Protein AF-A0A8T6LPH2-F1 (afdb_monomer_lite)

Foldseek 3Di:
DLPPLVPDDLVVLLVLCVVVVHDSDDDSVVSSVRNVVVVVVVVVVVVCVVVVVPDDDQDFAWDADPPPRDIDTDGPPDFDWDADPPPRDTDGDDDGDPPDPDPDPCQDLLNVLVVLQVVLVVLLVVLVVLLVVLVVLQVVLPPDPDDPVVCVVSVVDDCPSVVSCCCSVVPSNVVSVVSNVCSLVSNVVVLVVVVPPDPPPPPDDDPDPDPPDDVVVVVVSVVSVVVVVVVVVVVVVVVVVVVVVVVVVVVVVVVD

Sequence (256 aa):
MQSDYNDLTVVKLKALCKEQNLPISGRKSELIERLIANDNSKHDFDEKIKHTIEEEAEEKKKFKCIECSTVLRVPSTYKGMISCPTCSTRQEVGEEMKDHPLDSFEFTVEQIGTALMISGILLFALAMWLIVSGWNFWLECEWDNISPSEYEDLGCGEGSFANTIFTSGCVLIPLGFLIGMFGYNYSESKQVGLQNQVNHATGTMMPNQVPVRSPLVGAIQATAVGYGIGIVTLIGIALIVIVLIFVLILLIAASY

Radius of gyration: 34.92 Å; chains: 1; bounding box: 88×60×99 Å

pLDDT: mean 72.32, std 15.15, range [39.09, 94.31]

Secondary structure (DSSP, 8-state):
--STTTTS-HHHHHHHHHHTT----S-HHHHHHHHHHHHHHHHHHHHHHHHSSSSS---EEEEE-TTT--EEEEETT--SEEE-TTT--EEE-PPP-------S----HHHHHHHHHHHHHHHHHHHHHHHHHHHHHHHHHHHS---HHHHHHTT--TTHHHHHHHIIIIIIHHHHHHHHHHHHHHHHHHHHHHHT---TTT------------HHHHHHHHHHHHHHHHHHHHHHHHHHHHHHHHHHHHHHHHH-

Structure (mmCIF, N/CA/C/O backbone):
data_AF-A0A8T6LPH2-F1
#
_entry.id   AF-A0A8T6LPH2-F1
#
loop_
_atom_site.group_PDB
_atom_site.id
_atom_site.type_symbol
_atom_site.label_atom_id
_atom_site.label_alt_id
_atom_site.label_comp_id
_atom_site.label_asym_id
_atom_site.label_entity_id
_atom_site.label_seq_id
_atom_site.pdbx_PDB_ins_code
_atom_site.Cartn_x
_atom_site.Cartn_y
_atom_site.Cartn_z
_atom_site.occupancy
_atom_site.B_iso_or_equiv
_atom_site.auth_seq_id
_atom_site.auth_comp_id
_atom_site.auth_asym_id
_atom_site.auth_atom_id
_atom_site.pdbx_PDB_model_num
ATOM 1 N N . MET A 1 1 ? -10.106 -36.088 31.800 1.00 50.75 1 MET A N 1
ATOM 2 C CA . MET A 1 1 ? -8.654 -36.038 32.091 1.00 50.75 1 MET A CA 1
ATOM 3 C C . MET A 1 1 ? -8.472 -35.993 33.607 1.00 50.75 1 MET A C 1
ATOM 5 O O . MET A 1 1 ? -8.634 -34.936 34.186 1.00 50.75 1 MET A O 1
ATOM 9 N N . GLN A 1 2 ? -8.244 -37.130 34.274 1.00 51.97 2 GLN A N 1
ATOM 10 C CA . GLN A 1 2 ? -7.931 -37.190 35.724 1.00 51.97 2 GLN A CA 1
ATOM 11 C C . GLN A 1 2 ? -6.534 -37.789 35.992 1.00 51.97 2 GLN A C 1
ATOM 13 O O . GLN A 1 2 ? -6.126 -37.948 37.139 1.00 51.97 2 GLN A O 1
ATOM 18 N N . SER A 1 3 ? -5.787 -38.129 34.939 1.00 55.78 3 SER A N 1
ATOM 19 C CA . SER A 1 3 ? -4.519 -38.864 35.013 1.00 55.78 3 SER A CA 1
ATOM 20 C C . SER A 1 3 ? -3.287 -37.978 35.181 1.00 55.78 3 SER A C 1
ATOM 22 O O . SER A 1 3 ? -2.307 -38.423 35.770 1.00 55.78 3 SER A O 1
ATOM 24 N N . ASP A 1 4 ? -3.334 -36.730 34.719 1.00 74.12 4 ASP A N 1
ATOM 25 C CA . ASP A 1 4 ? -2.104 -35.980 34.422 1.00 74.12 4 ASP A CA 1
ATOM 26 C C . ASP A 1 4 ? -1.408 -35.428 35.679 1.00 74.12 4 ASP A C 1
ATOM 28 O O . ASP A 1 4 ? -0.214 -35.128 35.668 1.00 74.12 4 ASP A O 1
ATOM 32 N N . TYR A 1 5 ? -2.121 -35.350 36.808 1.00 80.94 5 TYR A N 1
ATOM 33 C CA . TYR A 1 5 ? -1.578 -34.846 38.074 1.00 80.94 5 TYR A CA 1
ATOM 34 C C . TYR A 1 5 ? -0.771 -35.885 38.867 1.00 80.94 5 TYR A C 1
ATOM 36 O O . TYR A 1 5 ? 0.033 -35.512 39.727 1.00 80.94 5 TYR A O 1
ATOM 44 N N . ASN A 1 6 ? -0.937 -37.181 38.581 1.00 82.94 6 ASN A N 1
ATOM 45 C CA . ASN A 1 6 ? -0.248 -38.248 39.317 1.00 82.94 6 ASN A CA 1
ATOM 46 C C . ASN A 1 6 ? 1.260 -38.295 39.015 1.00 82.94 6 ASN A C 1
ATOM 48 O O . ASN A 1 6 ? 2.065 -38.548 39.925 1.00 82.94 6 ASN A O 1
ATOM 52 N N . ASP A 1 7 ? 1.645 -37.937 37.789 1.00 84.50 7 ASP A N 1
ATOM 53 C CA . ASP A 1 7 ? 3.032 -37.956 37.306 1.00 84.50 7 ASP A CA 1
ATOM 54 C C . ASP A 1 7 ? 3.841 -36.721 37.736 1.00 84.50 7 ASP A C 1
ATOM 56 O O . ASP A 1 7 ? 5.061 -36.658 37.574 1.00 84.50 7 ASP A O 1
ATOM 60 N N . LEU A 1 8 ? 3.186 -35.733 38.354 1.00 85.88 8 LEU A N 1
ATOM 61 C CA . LEU A 1 8 ? 3.834 -34.503 38.787 1.00 85.88 8 LEU A CA 1
ATOM 62 C C . LEU A 1 8 ? 4.542 -34.659 40.137 1.00 85.88 8 LEU A C 1
ATOM 64 O O . LEU A 1 8 ? 4.117 -35.365 41.060 1.00 85.88 8 LEU A O 1
ATOM 68 N N . THR A 1 9 ? 5.655 -33.942 40.274 1.00 87.69 9 THR A N 1
ATOM 69 C CA . THR A 1 9 ? 6.389 -33.845 41.535 1.00 87.69 9 THR A CA 1
ATOM 70 C C . THR A 1 9 ? 5.658 -32.925 42.514 1.00 87.69 9 THR A C 1
ATOM 72 O O . THR A 1 9 ? 4.939 -32.003 42.127 1.00 87.69 9 THR A O 1
ATOM 75 N N . VAL A 1 10 ? 5.875 -33.139 43.815 1.00 83.56 10 VAL A N 1
ATOM 76 C CA . VAL A 1 10 ? 5.227 -32.360 44.890 1.00 83.56 10 VAL A CA 1
ATOM 77 C C . VAL A 1 10 ? 5.509 -30.857 44.770 1.00 83.56 10 VAL A C 1
ATOM 79 O O . VAL A 1 10 ? 4.664 -30.040 45.125 1.00 83.56 10 VAL A O 1
ATOM 82 N N . VAL A 1 11 ? 6.672 -30.482 44.231 1.00 87.94 11 VAL A N 1
ATOM 83 C CA . VAL A 1 11 ? 7.039 -29.081 43.974 1.00 87.94 11 VAL A CA 1
ATOM 84 C C . VAL A 1 11 ? 6.109 -28.457 42.933 1.00 87.94 11 VAL A C 1
ATOM 86 O O . VAL A 1 11 ? 5.582 -27.369 43.154 1.00 87.94 11 VAL A O 1
ATOM 89 N N . LYS A 1 12 ? 5.852 -29.171 41.831 1.00 87.44 12 LYS A N 1
ATOM 90 C CA . LYS A 1 12 ? 4.994 -28.694 40.744 1.00 87.44 12 LYS A CA 1
ATOM 91 C C . LYS A 1 12 ? 3.520 -28.667 41.151 1.00 87.44 12 LYS A C 1
ATOM 93 O O . LYS A 1 12 ? 2.830 -27.702 40.853 1.00 87.44 12 LYS A O 1
ATOM 98 N N . LEU A 1 13 ? 3.069 -29.649 41.934 1.00 88.75 13 LEU A N 1
ATOM 99 C CA . LEU A 1 13 ? 1.712 -29.662 42.497 1.00 88.75 13 LEU A CA 1
ATOM 100 C C . LEU A 1 13 ? 1.461 -28.477 43.442 1.00 88.75 13 LEU A C 1
ATOM 102 O O . LEU A 1 13 ? 0.412 -27.846 43.375 1.00 88.75 13 LEU A O 1
ATOM 106 N N . LYS A 1 14 ? 2.436 -28.113 44.284 1.00 88.50 14 LYS A N 1
ATOM 107 C CA . LYS A 1 14 ? 2.322 -26.927 45.152 1.00 88.50 14 LYS A CA 1
ATOM 108 C C . LYS A 1 14 ? 2.298 -25.618 44.366 1.00 88.50 14 LYS A C 1
ATOM 110 O O . LYS A 1 14 ? 1.591 -24.699 44.770 1.00 88.50 14 LYS A O 1
ATOM 115 N N . ALA A 1 15 ? 3.055 -25.532 43.272 1.00 89.75 15 ALA A N 1
ATOM 116 C CA . ALA A 1 15 ? 3.025 -24.374 42.383 1.00 89.75 15 ALA A CA 1
ATOM 117 C C . ALA A 1 15 ? 1.641 -24.209 41.736 1.00 89.75 15 ALA A C 1
ATOM 119 O O . ALA A 1 15 ? 1.068 -23.129 41.824 1.00 89.75 15 ALA A O 1
ATOM 120 N N . LEU A 1 16 ? 1.061 -25.296 41.217 1.00 87.56 16 LEU A N 1
ATOM 121 C CA . LEU A 1 16 ? -0.284 -25.287 40.634 1.00 87.56 16 LEU A CA 1
ATOM 122 C C . LEU A 1 16 ? -1.363 -24.931 41.664 1.00 87.56 16 LEU A C 1
ATOM 124 O O . LEU A 1 16 ? -2.221 -24.097 41.386 1.00 87.56 16 LEU A O 1
ATOM 128 N N . CYS A 1 17 ? -1.290 -25.471 42.887 1.00 88.56 17 CYS A N 1
ATOM 129 C CA . CYS A 1 17 ? -2.202 -25.057 43.957 1.00 88.56 17 CYS A CA 1
ATOM 130 C C . CYS A 1 17 ? -2.081 -23.555 44.250 1.00 88.56 17 CYS A C 1
ATOM 132 O O . CYS A 1 17 ? -3.093 -22.888 44.425 1.00 88.56 17 CYS A O 1
ATOM 134 N N . LYS A 1 18 ? -0.862 -23.002 44.263 1.00 90.50 18 LYS A N 1
ATOM 135 C CA . LYS A 1 18 ? -0.634 -21.570 44.496 1.00 90.50 18 LYS A CA 1
ATOM 136 C C . LYS A 1 18 ? -1.204 -20.702 43.371 1.00 90.50 18 LYS A C 1
ATOM 138 O O . LYS A 1 18 ? -1.843 -19.698 43.664 1.00 90.50 18 LYS A O 1
ATOM 143 N N . GLU A 1 19 ? -0.988 -21.084 42.115 1.00 89.31 19 GLU A N 1
ATOM 144 C CA . GLU A 1 19 ? -1.528 -20.381 40.941 1.00 89.31 19 GLU A CA 1
ATOM 145 C C . GLU A 1 19 ? -3.059 -20.380 40.932 1.00 89.31 19 GLU A C 1
ATOM 147 O O . GLU A 1 19 ? -3.686 -19.370 40.624 1.00 89.31 19 GLU A O 1
ATOM 152 N N . GLN A 1 20 ? -3.671 -21.490 41.345 1.00 85.94 20 GLN A N 1
ATOM 153 C CA . GLN A 1 20 ? -5.121 -21.621 41.444 1.00 85.94 20 GLN A CA 1
ATOM 154 C C . GLN A 1 20 ? -5.708 -21.071 42.762 1.00 85.94 20 GLN A C 1
ATOM 156 O O . GLN A 1 20 ? -6.892 -21.270 43.024 1.00 85.94 20 GLN A O 1
ATOM 161 N N . ASN A 1 21 ? -4.912 -20.368 43.583 1.00 85.38 21 ASN A N 1
ATOM 162 C CA . ASN A 1 21 ? -5.293 -19.826 44.899 1.00 85.38 21 ASN A CA 1
ATOM 163 C C . ASN A 1 21 ? -5.839 -20.875 45.891 1.00 85.38 21 ASN A C 1
ATOM 165 O O . ASN A 1 21 ? -6.631 -20.569 46.782 1.00 85.38 21 ASN A O 1
ATOM 169 N N . LEU A 1 22 ? -5.395 -22.121 45.760 1.00 87.25 22 LEU A N 1
ATOM 170 C CA . LEU A 1 22 ? -5.724 -23.224 46.650 1.00 87.25 22 LEU A CA 1
ATOM 171 C C . LEU A 1 22 ? -4.675 -23.343 47.768 1.00 87.25 22 LEU A C 1
ATOM 173 O O . LEU A 1 22 ? -3.490 -23.054 47.564 1.00 87.25 22 LEU A O 1
ATOM 177 N N . PRO A 1 23 ? -5.062 -23.823 48.960 1.00 87.44 23 PRO A N 1
ATOM 178 C CA . PRO A 1 23 ? -4.112 -24.061 50.039 1.00 87.44 23 PRO A CA 1
ATOM 179 C C . PRO A 1 23 ? -3.006 -25.039 49.605 1.00 87.44 23 PRO A C 1
ATOM 181 O O . PRO A 1 23 ? -3.269 -26.072 48.991 1.00 87.44 23 PRO A O 1
ATOM 184 N N . ILE A 1 24 ? -1.754 -24.719 49.948 1.00 87.19 24 ILE A N 1
ATOM 185 C CA . ILE A 1 24 ? -0.540 -25.453 49.524 1.00 87.19 24 ILE A CA 1
ATOM 186 C C . ILE A 1 24 ? -0.048 -26.496 50.547 1.00 87.19 24 ILE A C 1
ATOM 188 O O . ILE A 1 24 ? 1.012 -27.107 50.369 1.00 87.19 24 ILE A O 1
ATOM 192 N N . SER A 1 25 ? -0.790 -26.684 51.640 1.00 81.19 25 SER A N 1
ATOM 193 C CA . SER A 1 25 ? -0.493 -27.652 52.699 1.00 81.19 25 SER A CA 1
ATOM 194 C C . SER A 1 25 ? -1.127 -29.017 52.409 1.00 81.19 25 SER A C 1
ATOM 196 O O . SER A 1 25 ? -2.254 -29.095 51.907 1.00 81.19 25 SER A O 1
ATOM 198 N N . GLY A 1 26 ? -0.391 -30.087 52.731 1.00 82.81 26 GLY A N 1
ATOM 199 C CA . GLY A 1 26 ? -0.869 -31.470 52.641 1.00 82.81 26 GLY A CA 1
ATOM 200 C C . GLY A 1 26 ? 0.149 -32.470 52.085 1.00 82.81 26 GLY A C 1
ATOM 201 O O . GLY A 1 26 ? 1.258 -32.105 51.673 1.00 82.81 26 GLY A O 1
ATOM 202 N N . ARG A 1 27 ? -0.240 -33.750 52.083 1.00 86.50 27 ARG A N 1
ATOM 203 C CA . ARG A 1 27 ? 0.480 -34.840 51.390 1.00 86.50 27 ARG A CA 1
ATOM 204 C C . ARG A 1 27 ? 0.233 -34.767 49.876 1.00 86.50 27 ARG A C 1
ATOM 206 O O . ARG A 1 27 ? -0.711 -34.125 49.428 1.00 86.50 27 ARG A O 1
ATOM 213 N N . LYS A 1 28 ? 1.066 -35.442 49.067 1.00 86.06 28 LYS A N 1
ATOM 214 C CA . LYS A 1 28 ? 0.962 -35.426 47.588 1.00 86.06 28 LYS A CA 1
ATOM 215 C C . LYS A 1 28 ? -0.459 -35.753 47.097 1.00 86.06 28 LYS A C 1
ATOM 217 O O . LYS A 1 28 ? -0.958 -35.062 46.219 1.00 86.06 28 LYS A O 1
ATOM 222 N N . SER A 1 29 ? -1.104 -36.757 47.690 1.00 85.69 29 SER A N 1
ATOM 223 C CA . SER A 1 29 ? -2.471 -37.175 47.354 1.00 85.69 29 SER A CA 1
ATOM 224 C C . SER A 1 29 ? -3.517 -36.087 47.616 1.00 85.69 29 SER A C 1
ATOM 226 O O . SER A 1 29 ? -4.369 -35.852 46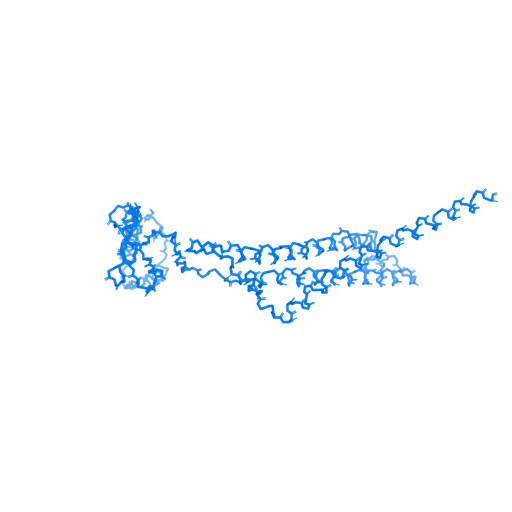.770 1.00 85.69 29 SER A O 1
ATOM 228 N N . GLU A 1 30 ? -3.408 -35.371 48.737 1.00 87.25 30 GLU A N 1
ATOM 229 C CA . GLU A 1 30 ? -4.347 -34.304 49.118 1.00 87.25 30 GLU A CA 1
ATOM 230 C C . GLU A 1 30 ? -4.242 -33.082 48.195 1.00 87.25 30 GLU A C 1
ATOM 232 O O . GLU A 1 30 ? -5.234 -32.406 47.941 1.00 87.25 30 GLU A O 1
ATOM 237 N N . LEU A 1 31 ? -3.041 -32.790 47.679 1.00 87.56 31 LEU A N 1
ATOM 238 C CA . LEU A 1 31 ? -2.841 -31.727 46.688 1.00 87.56 31 LEU A CA 1
ATOM 239 C C . LEU A 1 31 ? -3.468 -32.098 45.338 1.00 87.56 31 LEU A C 1
ATOM 241 O O . LEU A 1 31 ? -4.090 -31.251 44.706 1.00 87.56 31 LEU A O 1
ATOM 245 N N . ILE A 1 32 ? -3.325 -33.359 44.918 1.00 90.06 32 ILE A N 1
ATOM 246 C CA . ILE A 1 32 ? -3.889 -33.868 43.660 1.00 90.06 32 ILE A CA 1
ATOM 247 C C . ILE A 1 32 ? -5.419 -33.848 43.710 1.00 90.06 32 ILE A C 1
ATOM 249 O O . ILE A 1 32 ? -6.050 -33.314 42.805 1.00 90.06 32 ILE A O 1
ATOM 253 N N . GLU A 1 33 ? -6.016 -34.361 44.786 1.00 89.81 33 GLU A N 1
ATOM 254 C CA . GLU A 1 33 ? -7.472 -34.370 44.968 1.00 89.81 33 GLU A CA 1
ATOM 255 C C . GLU A 1 33 ? -8.060 -32.951 44.950 1.00 89.81 33 GLU A C 1
ATOM 257 O O . GLU A 1 33 ? -9.081 -32.702 44.312 1.00 89.81 33 GLU A O 1
ATOM 262 N N . ARG A 1 34 ? -7.368 -31.991 45.577 1.00 89.31 34 ARG A N 1
ATOM 263 C CA . ARG A 1 34 ? -7.784 -30.584 45.627 1.00 89.31 34 ARG A CA 1
ATOM 264 C C . ARG A 1 34 ? -7.741 -29.898 44.259 1.00 89.31 34 ARG A C 1
ATOM 266 O O . ARG A 1 34 ? -8.637 -29.116 43.957 1.00 89.31 34 ARG A O 1
ATOM 273 N N . LEU A 1 35 ? -6.726 -30.194 43.447 1.00 88.19 35 LEU A N 1
ATOM 274 C CA . LEU A 1 35 ? -6.621 -29.689 42.074 1.00 88.19 35 LEU A CA 1
ATOM 275 C C . LEU A 1 35 ? -7.713 -30.289 41.182 1.00 88.19 35 LEU A C 1
ATOM 277 O O . LEU A 1 35 ? -8.412 -29.553 40.494 1.00 88.19 35 LEU A O 1
ATOM 281 N N . ILE A 1 36 ? -7.935 -31.603 41.276 1.00 87.69 36 ILE A N 1
ATOM 282 C CA . ILE A 1 36 ? -8.983 -32.294 40.512 1.00 87.69 36 ILE A CA 1
ATOM 283 C C . ILE A 1 36 ? -10.372 -31.749 40.867 1.00 87.69 36 ILE A C 1
ATOM 285 O O . ILE A 1 36 ? -11.172 -31.473 39.977 1.00 87.69 36 ILE A O 1
ATOM 289 N N . ALA A 1 37 ? -10.668 -31.556 42.155 1.00 85.56 37 ALA A N 1
ATOM 290 C CA . ALA A 1 37 ? -11.950 -31.011 42.594 1.00 85.56 37 ALA A CA 1
ATOM 291 C C . ALA A 1 37 ? -12.198 -29.580 42.078 1.00 85.56 37 ALA A C 1
ATOM 293 O O . ALA A 1 37 ? -13.328 -29.253 41.720 1.00 85.56 37 ALA A O 1
ATOM 294 N N . ASN A 1 38 ? -11.155 -28.746 42.016 1.00 86.19 38 ASN A N 1
ATOM 295 C CA . ASN A 1 38 ? -11.245 -27.370 41.521 1.00 86.19 38 ASN A CA 1
ATOM 296 C C . ASN A 1 38 ? -11.378 -27.285 39.992 1.00 86.19 38 ASN A C 1
ATOM 298 O O . ASN A 1 38 ? -12.056 -26.401 39.475 1.00 86.19 38 ASN A O 1
ATOM 302 N N . ASP A 1 39 ? -10.744 -28.197 39.258 1.00 83.12 39 ASP A N 1
ATOM 303 C CA . ASP A 1 39 ? -10.871 -28.238 37.801 1.00 83.12 39 ASP A CA 1
ATOM 304 C C . ASP A 1 39 ? -12.245 -28.777 37.374 1.00 83.12 39 ASP A C 1
ATOM 306 O O . ASP A 1 39 ? -12.861 -28.234 36.458 1.00 83.12 39 ASP A O 1
ATOM 310 N N . ASN A 1 40 ? -12.774 -29.786 38.079 1.00 77.25 40 ASN A N 1
ATOM 311 C CA . ASN A 1 40 ? -14.129 -30.290 37.832 1.00 77.25 40 ASN A CA 1
ATOM 312 C C . ASN A 1 40 ? -15.196 -29.221 38.129 1.00 77.25 40 ASN A C 1
ATOM 314 O O . ASN A 1 40 ? -16.132 -29.060 37.353 1.00 77.25 40 ASN A O 1
ATOM 318 N N . SER A 1 41 ? -15.044 -28.444 39.210 1.00 73.56 41 SER A N 1
ATOM 319 C CA . SER A 1 41 ? -16.005 -27.384 39.548 1.00 73.56 41 SER A CA 1
ATOM 320 C C . SER A 1 41 ? -15.988 -26.212 38.561 1.00 73.56 41 SER A C 1
ATOM 322 O O . SER A 1 41 ? -17.026 -25.587 38.345 1.00 73.56 41 SER A O 1
ATOM 324 N N . LYS A 1 42 ? -14.843 -25.929 37.925 1.00 68.44 42 LYS A N 1
ATOM 325 C CA . LYS A 1 42 ? -14.751 -24.974 36.809 1.00 68.44 42 LYS A CA 1
ATOM 326 C C . LYS A 1 42 ? -15.407 -25.506 35.540 1.00 68.44 42 LYS A C 1
ATOM 328 O O . LYS A 1 42 ? -16.126 -24.758 34.886 1.00 68.44 42 LYS A O 1
ATOM 333 N N . HIS A 1 43 ? -15.212 -26.786 35.229 1.00 62.16 43 HIS A N 1
ATOM 334 C CA . HIS A 1 43 ? -15.825 -27.412 34.058 1.00 62.16 43 HIS A CA 1
ATOM 335 C C . HIS A 1 43 ? -17.363 -27.390 34.137 1.00 62.16 43 HIS A C 1
ATOM 337 O O . HIS A 1 43 ? -18.018 -27.027 33.163 1.00 62.16 43 HIS A O 1
ATOM 343 N N . ASP A 1 44 ? -17.936 -27.656 35.316 1.00 58.75 44 ASP A N 1
ATOM 344 C CA . ASP A 1 44 ? -19.386 -27.560 35.545 1.00 58.75 44 ASP A CA 1
ATOM 345 C C . ASP A 1 44 ? -19.914 -26.118 35.437 1.00 58.75 44 ASP A C 1
ATOM 347 O O . ASP A 1 44 ? -21.060 -25.897 35.041 1.00 58.75 44 ASP A O 1
ATOM 351 N N . PHE A 1 45 ? -19.098 -25.114 35.771 1.00 58.34 45 PHE A N 1
ATOM 352 C CA . PHE A 1 45 ? -19.463 -23.701 35.629 1.00 58.34 45 PHE A CA 1
ATOM 353 C C . PHE A 1 45 ? -19.441 -23.253 34.162 1.00 58.34 45 PHE A C 1
ATOM 355 O O . PHE A 1 45 ? -20.372 -22.585 33.711 1.00 58.34 45 PHE A O 1
ATOM 362 N N . ASP A 1 46 ? -18.426 -23.671 33.405 1.00 55.97 46 ASP A N 1
ATOM 363 C CA . ASP A 1 46 ? -18.270 -23.331 31.989 1.00 55.97 46 ASP A CA 1
ATOM 364 C C . ASP A 1 46 ? -19.304 -24.048 31.098 1.00 55.97 46 ASP A C 1
ATOM 366 O O . ASP A 1 46 ? -19.778 -23.480 30.110 1.00 55.97 46 ASP A O 1
ATOM 370 N N . GLU A 1 47 ? -19.725 -25.264 31.462 1.00 57.50 47 GLU A N 1
ATOM 371 C CA . GLU A 1 47 ? -20.786 -26.008 30.769 1.00 57.50 47 GLU A CA 1
ATOM 372 C C . GLU A 1 47 ? -22.187 -25.471 31.114 1.00 57.50 47 GLU A C 1
ATOM 374 O O . GLU A 1 47 ? -23.031 -25.297 30.230 1.00 57.50 47 GLU A O 1
ATOM 379 N N . LYS A 1 48 ? -22.418 -25.072 32.373 1.00 51.06 48 LYS A N 1
ATOM 380 C CA . LYS A 1 48 ? -23.675 -24.436 32.800 1.00 51.06 48 LYS A CA 1
ATOM 381 C C . LYS A 1 48 ? -23.858 -23.034 32.211 1.00 51.06 48 LYS A C 1
ATOM 383 O O . LYS A 1 48 ? -24.987 -22.659 31.900 1.00 51.06 48 LYS A O 1
ATOM 388 N N . ILE A 1 49 ? -22.780 -22.276 31.993 1.00 54.28 49 ILE A N 1
ATOM 389 C CA . ILE A 1 49 ? -22.826 -20.977 31.298 1.00 54.28 49 ILE A CA 1
ATOM 390 C C . ILE A 1 49 ? -23.158 -21.154 29.810 1.00 54.28 49 ILE A C 1
ATOM 392 O O . ILE A 1 49 ? -23.920 -20.358 29.271 1.00 54.28 49 ILE A O 1
ATOM 396 N N . LYS A 1 50 ? -22.674 -22.215 29.153 1.00 51.25 50 LYS A N 1
ATOM 397 C CA . LYS A 1 50 ? -23.022 -22.495 27.749 1.00 51.25 50 LYS A CA 1
ATOM 398 C C . LYS A 1 50 ? -24.479 -22.931 27.560 1.00 51.25 50 LYS A C 1
ATOM 400 O O . LYS A 1 50 ? -25.076 -22.546 26.565 1.00 51.25 50 LYS A O 1
ATOM 405 N N . HIS A 1 51 ? -25.066 -23.662 28.510 1.00 49.16 51 HIS A N 1
ATOM 406 C CA . HIS A 1 51 ? -26.442 -24.169 28.388 1.00 49.16 51 HIS A CA 1
ATOM 407 C C . HIS A 1 51 ? -27.526 -23.229 28.971 1.00 49.16 51 HIS A C 1
ATOM 409 O O . HIS A 1 51 ? -28.703 -23.385 28.664 1.00 49.16 51 HIS A O 1
ATOM 415 N N . THR A 1 52 ? -27.169 -22.233 29.796 1.00 42.94 52 THR A N 1
ATOM 416 C CA . THR A 1 52 ? -28.142 -21.279 30.393 1.00 42.94 52 THR A CA 1
ATOM 417 C C . THR A 1 52 ? -28.363 -20.020 29.531 1.00 42.94 52 THR A C 1
ATOM 419 O O . THR A 1 52 ? -29.228 -19.208 29.840 1.00 42.94 52 THR A O 1
ATOM 422 N N . ILE A 1 53 ? -27.607 -19.830 28.443 1.00 52.94 53 ILE A N 1
ATOM 423 C CA . ILE A 1 53 ? -27.754 -18.659 27.552 1.00 52.94 53 ILE A CA 1
ATOM 424 C C . ILE A 1 53 ? -28.865 -18.859 26.500 1.00 52.94 53 ILE A C 1
ATOM 426 O O . ILE A 1 53 ? -29.341 -17.877 25.935 1.00 52.94 53 ILE A O 1
ATOM 430 N N . GLU A 1 54 ? -29.333 -20.089 26.261 1.00 56.16 54 GLU A N 1
ATOM 431 C CA . GLU A 1 54 ? -30.259 -20.369 25.151 1.00 56.16 54 GLU A CA 1
ATOM 432 C C . GLU A 1 54 ? -31.748 -20.475 25.524 1.00 56.16 54 GLU A C 1
ATOM 434 O O . GLU A 1 54 ? -32.579 -20.360 24.627 1.00 56.16 54 GLU A O 1
ATOM 439 N N . GLU A 1 55 ? -32.139 -20.585 26.798 1.00 51.12 55 GLU A N 1
ATOM 440 C CA . GLU A 1 55 ? -33.565 -20.660 27.162 1.00 51.12 55 GLU A CA 1
ATOM 441 C C . GLU A 1 55 ? -33.913 -19.783 28.381 1.00 51.12 55 GLU A C 1
ATOM 443 O O . GLU A 1 55 ? -33.416 -19.978 29.486 1.00 51.12 55 GLU A O 1
ATOM 448 N N . GLU A 1 56 ? -34.806 -18.814 28.142 1.00 47.22 56 GLU A N 1
ATOM 449 C CA . GLU A 1 56 ? -35.506 -17.942 29.106 1.00 47.22 56 GLU A CA 1
ATOM 450 C C . GLU A 1 56 ? -34.740 -16.767 29.749 1.00 47.22 56 GLU A C 1
ATOM 452 O O . GLU A 1 56 ? -34.691 -16.584 30.965 1.00 47.22 56 GLU A O 1
ATOM 457 N N . ALA A 1 57 ? -34.319 -15.817 28.916 1.00 45.31 57 ALA A N 1
ATOM 458 C CA . ALA A 1 57 ? -34.418 -14.404 29.276 1.00 45.31 57 ALA A CA 1
ATOM 459 C C . ALA A 1 57 ? -34.963 -13.640 28.069 1.00 45.31 57 ALA A C 1
ATOM 461 O O . ALA A 1 57 ? -34.256 -13.453 27.084 1.00 45.31 57 ALA A O 1
ATOM 462 N N . GLU A 1 58 ? -36.228 -13.208 28.119 1.00 56.12 58 GLU A N 1
ATOM 463 C CA . GLU A 1 58 ? -36.768 -12.290 27.114 1.00 56.12 58 GLU A CA 1
ATOM 464 C C . GLU A 1 58 ? -35.862 -11.055 27.027 1.00 56.12 58 GLU A C 1
ATOM 466 O O . GLU A 1 58 ? -35.831 -10.204 27.923 1.00 56.12 58 GLU A O 1
ATOM 471 N N . GLU A 1 59 ? -35.086 -10.984 25.950 1.00 60.88 59 GLU A N 1
ATOM 472 C CA . GLU A 1 59 ? -34.092 -9.952 25.714 1.00 60.88 59 GLU A CA 1
ATOM 473 C C . GLU A 1 59 ? -34.807 -8.602 25.542 1.00 60.88 59 GLU A C 1
ATOM 475 O O . GLU A 1 59 ? -35.409 -8.292 24.510 1.00 60.88 59 GLU A O 1
ATOM 480 N N . LYS A 1 60 ? -34.818 -7.793 26.607 1.00 66.06 60 LYS A N 1
ATOM 481 C CA . LYS A 1 60 ? -35.404 -6.448 26.593 1.00 66.06 60 LYS A CA 1
ATOM 482 C C . LYS A 1 60 ? -34.435 -5.500 25.900 1.00 66.06 60 LYS A C 1
ATOM 484 O O . LYS A 1 60 ? -33.468 -5.040 26.510 1.00 66.06 60 LYS A O 1
ATOM 489 N N . LYS A 1 61 ? -34.729 -5.166 24.647 1.00 73.94 61 LYS A N 1
ATOM 490 C CA . LYS A 1 61 ? -33.945 -4.225 23.845 1.00 73.94 61 LYS A CA 1
ATOM 491 C C . LYS A 1 61 ? -34.260 -2.790 24.269 1.00 73.94 61 LYS A C 1
ATOM 493 O O . LYS A 1 61 ? -35.409 -2.440 24.565 1.00 73.94 61 LYS A O 1
ATOM 498 N N . LYS A 1 62 ? -33.218 -1.960 24.362 1.00 78.12 62 LYS A N 1
ATOM 499 C CA . LYS A 1 62 ? -33.321 -0.532 24.694 1.00 78.12 62 LYS A CA 1
ATOM 500 C C . LYS A 1 62 ? -33.318 0.271 23.400 1.00 78.12 62 LYS A C 1
ATOM 502 O O . LYS A 1 62 ? -32.430 0.094 22.580 1.00 78.12 62 LYS A O 1
ATOM 507 N N . PHE A 1 63 ? -34.253 1.196 23.248 1.00 77.75 63 PHE A N 1
ATOM 508 C CA . PHE A 1 63 ? -34.274 2.135 22.124 1.00 77.75 63 PHE A CA 1
ATOM 509 C C . PHE A 1 63 ? -34.682 3.523 22.628 1.00 77.75 63 PHE A C 1
ATOM 511 O O . PHE A 1 63 ? -35.275 3.659 23.701 1.00 77.75 63 PHE A O 1
ATOM 518 N N . LYS A 1 64 ? -34.328 4.576 21.888 1.00 83.50 64 LYS A N 1
ATOM 519 C CA . LYS A 1 64 ? -34.644 5.966 22.251 1.00 83.50 64 LYS A CA 1
ATOM 520 C C . LYS A 1 64 ? -35.888 6.450 21.506 1.00 83.50 64 LYS A C 1
ATOM 522 O O . LYS A 1 64 ? -36.134 6.055 20.370 1.00 83.50 64 LYS A O 1
ATOM 527 N N . CYS A 1 65 ? -36.683 7.303 22.145 1.00 83.62 65 CYS A N 1
ATOM 528 C CA . CYS A 1 65 ? -37.755 8.023 21.463 1.00 83.62 65 CYS A CA 1
ATOM 529 C C . CYS A 1 65 ? -37.188 9.092 20.519 1.00 83.62 65 CYS A C 1
ATOM 531 O O . CYS A 1 65 ? -36.317 9.852 20.928 1.00 83.62 65 CYS A O 1
ATOM 533 N N . ILE A 1 66 ? -37.700 9.176 19.291 1.00 84.44 66 ILE A N 1
ATOM 534 C CA . ILE A 1 66 ? -37.272 10.159 18.287 1.00 84.44 66 ILE A CA 1
ATOM 535 C C . ILE A 1 66 ? -37.576 11.605 18.700 1.00 84.44 66 ILE A C 1
ATOM 537 O O . ILE A 1 66 ? -36.806 12.504 18.388 1.00 84.44 66 ILE A O 1
ATOM 541 N N . GLU A 1 67 ? -38.659 11.815 19.450 1.00 81.50 67 GLU A N 1
ATOM 542 C CA . GLU A 1 67 ? -39.140 13.155 19.801 1.00 81.50 67 GLU A CA 1
ATOM 543 C C . GLU A 1 67 ? -38.556 13.655 21.129 1.00 81.50 67 GLU A C 1
ATOM 545 O O . GLU A 1 67 ? -38.109 14.790 21.241 1.00 81.50 67 GLU A O 1
ATOM 550 N N . CYS A 1 68 ? -38.540 12.806 22.162 1.00 83.44 68 CYS A N 1
ATOM 551 C CA . CYS A 1 68 ? -38.141 13.213 23.515 1.00 83.44 68 CYS A CA 1
ATOM 552 C C . CYS A 1 68 ? -36.887 12.503 24.034 1.00 83.44 68 CYS A C 1
ATOM 554 O O . CYS A 1 68 ? -36.502 12.701 25.186 1.00 83.44 68 CYS A O 1
ATOM 556 N N . SER A 1 69 ? -36.241 11.658 23.219 1.00 79.19 69 SER A N 1
ATOM 557 C CA . SER A 1 69 ? -35.019 10.898 23.546 1.00 79.19 69 SER A CA 1
ATOM 558 C C . SER A 1 69 ? -35.109 9.955 24.758 1.00 79.19 69 SER A C 1
ATOM 560 O O . SER A 1 69 ? -34.106 9.377 25.178 1.00 79.19 69 SER A O 1
ATOM 562 N N . THR A 1 70 ? -36.308 9.737 25.306 1.00 83.94 70 THR A N 1
ATOM 563 C CA . THR A 1 70 ? -36.524 8.844 26.450 1.00 83.94 70 THR A CA 1
ATOM 564 C C . THR A 1 70 ? -36.181 7.401 26.082 1.00 83.94 70 THR A C 1
ATOM 566 O O . THR A 1 70 ? -36.595 6.911 25.031 1.00 83.94 70 THR A O 1
ATOM 569 N N . VAL A 1 71 ? -35.419 6.723 26.947 1.00 83.69 71 VAL A N 1
ATOM 570 C CA . VAL A 1 71 ? -35.024 5.321 26.755 1.00 83.69 71 VAL A CA 1
ATOM 571 C C . VAL A 1 71 ? -36.192 4.417 27.122 1.00 83.69 71 VAL A C 1
ATOM 573 O O . VAL A 1 71 ? -36.632 4.375 28.270 1.00 83.69 71 VAL A O 1
ATOM 576 N N . LEU A 1 72 ? -36.666 3.668 26.142 1.00 81.44 72 LEU A N 1
ATOM 577 C CA . LEU A 1 72 ? -37.768 2.736 26.258 1.00 81.44 72 LEU A CA 1
ATOM 578 C C . LEU A 1 72 ? -37.222 1.305 26.176 1.00 81.44 72 LEU A C 1
ATOM 580 O O . LEU A 1 72 ? -36.236 1.033 25.491 1.00 81.44 72 LEU A O 1
ATOM 584 N N . ARG A 1 73 ? -37.837 0.394 26.934 1.00 81.75 73 ARG A N 1
ATOM 585 C CA . ARG A 1 73 ? -37.462 -1.025 26.990 1.00 81.75 73 ARG A CA 1
ATOM 586 C C . ARG A 1 73 ? -38.610 -1.836 26.421 1.00 81.75 73 ARG A C 1
ATOM 588 O O . ARG A 1 73 ? -39.683 -1.846 27.017 1.00 81.75 73 ARG A O 1
ATOM 595 N N . VAL A 1 74 ? -38.388 -2.487 25.289 1.00 82.62 74 VAL A N 1
ATOM 596 C CA . VAL A 1 74 ? -39.398 -3.312 24.617 1.00 82.62 74 VAL A CA 1
ATOM 597 C C . VAL A 1 74 ? -38.802 -4.703 24.404 1.00 82.62 74 VAL A C 1
ATOM 599 O O . VAL A 1 74 ? -37.601 -4.817 24.148 1.00 82.62 74 VAL A O 1
ATOM 602 N N . PRO A 1 75 ? -39.593 -5.770 24.585 1.00 73.75 75 PRO A N 1
ATOM 603 C CA . PRO A 1 75 ? -39.138 -7.122 24.291 1.00 73.75 75 PRO A CA 1
ATOM 604 C C . PRO A 1 75 ? -38.742 -7.247 22.818 1.00 73.75 75 PRO A C 1
ATOM 606 O O . PRO A 1 75 ? -39.414 -6.717 21.933 1.00 73.75 75 PRO A O 1
ATOM 609 N N . SER A 1 76 ? -37.654 -7.966 22.555 1.00 65.69 76 SER A N 1
ATOM 610 C CA . SER A 1 76 ? -37.078 -8.162 21.221 1.00 65.69 76 SER A CA 1
ATOM 611 C C . SER A 1 76 ? -38.024 -8.762 20.176 1.00 65.69 76 SER A C 1
ATOM 613 O O . SER A 1 76 ? -37.793 -8.623 18.976 1.00 65.69 76 SER A O 1
ATOM 615 N N . THR A 1 77 ? -39.101 -9.402 20.623 1.00 65.06 77 THR A N 1
ATOM 616 C CA . THR A 1 77 ? -40.121 -10.053 19.799 1.00 65.06 77 THR A CA 1
ATOM 617 C C . THR A 1 77 ? -41.254 -9.122 19.354 1.00 65.06 77 THR A C 1
ATOM 619 O O . THR A 1 77 ? -42.032 -9.500 18.476 1.00 65.06 77 THR A O 1
ATOM 622 N N . TYR A 1 78 ? -41.365 -7.901 19.895 1.00 70.62 78 TYR A N 1
ATOM 623 C CA . TYR A 1 78 ? -42.438 -6.974 19.524 1.00 70.62 78 TYR A CA 1
ATOM 624 C C . TYR A 1 78 ? -42.119 -6.230 18.219 1.00 70.62 78 TYR A C 1
ATOM 626 O O . TYR A 1 78 ? -41.324 -5.292 18.192 1.00 70.62 78 TYR A O 1
ATOM 634 N N . LYS A 1 79 ? -42.783 -6.629 17.130 1.00 65.06 79 LYS A N 1
ATOM 635 C CA . LYS A 1 79 ? -42.757 -5.933 15.836 1.00 65.06 79 LYS A CA 1
ATOM 636 C C . LYS A 1 79 ? -44.047 -5.127 15.680 1.00 65.06 79 LYS A C 1
ATOM 638 O O . LYS A 1 79 ? -45.104 -5.696 15.424 1.00 65.06 79 LYS A O 1
ATOM 643 N N . GLY A 1 80 ? -43.974 -3.813 15.872 1.00 76.62 80 GLY A N 1
ATOM 644 C CA . GLY A 1 80 ? -45.128 -2.920 15.760 1.00 76.62 80 GLY A CA 1
ATOM 645 C C . GLY A 1 80 ? -44.819 -1.487 16.185 1.00 76.62 80 GLY A C 1
ATOM 646 O O . GLY A 1 80 ? -43.714 -1.184 16.635 1.00 76.62 80 GLY A O 1
ATOM 647 N N . MET A 1 81 ? -45.805 -0.598 16.049 1.00 77.88 81 MET A N 1
ATOM 648 C CA . MET A 1 81 ? -45.689 0.777 16.534 1.00 77.88 81 MET A CA 1
ATOM 649 C C . MET A 1 81 ? -45.811 0.812 18.051 1.00 77.88 81 MET A C 1
ATOM 651 O O . MET A 1 81 ? -46.759 0.291 18.634 1.00 77.88 81 MET A O 1
ATOM 655 N N . ILE A 1 82 ? -44.885 1.511 18.678 1.00 84.88 82 ILE A N 1
ATOM 656 C CA . ILE A 1 82 ? -44.847 1.720 20.118 1.00 84.88 82 ILE A CA 1
ATOM 657 C C . ILE A 1 82 ? -45.136 3.190 20.421 1.00 84.88 82 ILE A C 1
ATOM 659 O O . ILE A 1 82 ? -44.667 4.092 19.726 1.00 84.88 82 ILE A O 1
ATOM 663 N N . SER A 1 83 ? -45.935 3.437 21.457 1.00 84.62 83 SER A N 1
ATOM 664 C CA . SER A 1 83 ? -46.251 4.793 21.911 1.00 84.62 83 SER A CA 1
ATOM 665 C C . SER A 1 83 ? -45.318 5.177 23.048 1.00 84.62 83 SER A C 1
ATOM 667 O O . SER A 1 83 ? -45.194 4.440 24.027 1.00 84.62 83 SER A O 1
ATOM 669 N N . CYS A 1 84 ? -44.679 6.339 22.949 1.00 85.94 84 CYS A N 1
ATOM 670 C CA . CYS A 1 84 ? -43.878 6.852 24.050 1.00 85.94 84 CYS A CA 1
ATOM 67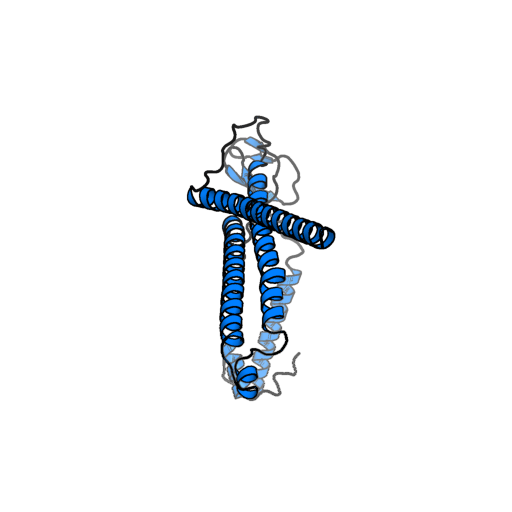1 C C . CYS A 1 84 ? -44.786 7.269 25.229 1.00 85.94 84 CYS A C 1
ATOM 673 O O . CYS A 1 84 ? -45.710 8.054 25.017 1.00 85.94 84 CYS A O 1
ATOM 675 N N . PRO A 1 85 ? -44.525 6.823 26.473 1.00 85.00 85 PRO A N 1
ATOM 676 C CA . PRO A 1 85 ? -45.273 7.257 27.655 1.00 85.00 85 PRO A CA 1
ATOM 677 C C . PRO A 1 85 ? -45.028 8.729 28.028 1.00 85.00 85 PRO A C 1
ATOM 679 O O . PRO A 1 85 ? -45.808 9.300 28.780 1.00 85.00 85 PRO A O 1
ATOM 682 N N . THR A 1 86 ? -43.953 9.345 27.525 1.00 86.75 86 THR A N 1
ATOM 683 C CA . THR A 1 86 ? -43.555 10.716 27.882 1.00 86.75 86 THR A CA 1
ATOM 684 C C . THR A 1 86 ? -44.127 11.765 26.929 1.00 86.75 86 THR A C 1
ATOM 686 O O . THR A 1 86 ? -44.546 12.823 27.383 1.00 86.75 86 THR A O 1
ATOM 689 N N . CYS A 1 87 ? -44.174 11.487 25.622 1.00 85.06 87 CYS A N 1
ATOM 690 C CA . CYS A 1 87 ? -44.619 12.456 24.607 1.00 85.06 87 CYS A CA 1
ATOM 691 C C . CYS A 1 87 ? -45.785 11.972 23.732 1.00 85.06 87 CYS A C 1
ATOM 693 O O . CYS A 1 87 ? -46.252 12.715 22.878 1.00 85.06 87 CYS A O 1
ATOM 695 N N . SER A 1 88 ? -46.280 10.744 23.930 1.00 83.00 88 SER A N 1
ATOM 696 C CA . SER A 1 88 ? -47.343 10.122 23.116 1.00 83.00 88 SER A CA 1
ATOM 697 C C . SER A 1 88 ? -47.025 9.946 21.621 1.00 83.00 88 SER A C 1
ATOM 699 O O . SER A 1 88 ? -47.898 9.542 20.852 1.00 83.00 88 SER A O 1
ATOM 701 N N . THR A 1 89 ? -45.782 10.183 21.193 1.00 84.94 89 THR A N 1
ATOM 702 C CA . THR A 1 89 ? -45.338 9.930 19.816 1.00 84.94 89 THR A CA 1
ATOM 703 C C . THR A 1 89 ? -45.350 8.431 19.513 1.00 84.94 89 THR A C 1
ATOM 705 O O . THR A 1 89 ? -44.840 7.626 20.299 1.00 84.94 89 THR A O 1
ATOM 708 N N . ARG A 1 90 ? -45.925 8.058 18.362 1.00 82.94 90 ARG A N 1
ATOM 709 C CA . ARG A 1 90 ? -45.910 6.691 17.823 1.00 82.94 90 ARG A CA 1
ATOM 710 C C . ARG A 1 90 ? -44.723 6.536 16.884 1.00 82.94 90 ARG A C 1
ATOM 712 O O . ARG A 1 90 ? -44.588 7.318 15.951 1.00 82.94 90 ARG A O 1
ATOM 719 N N . GLN A 1 91 ? -43.888 5.536 17.128 1.00 81.69 91 GLN A N 1
ATOM 720 C CA . GLN A 1 91 ? -42.696 5.273 16.321 1.00 81.69 91 GLN A CA 1
ATOM 721 C C . GLN A 1 91 ? -42.523 3.771 16.080 1.00 81.69 91 GLN A C 1
ATOM 723 O O . GLN A 1 91 ? -42.970 2.952 16.887 1.00 81.69 91 GLN A O 1
ATOM 728 N N . GLU A 1 92 ? -41.887 3.413 14.969 1.00 77.12 92 GLU A N 1
ATOM 729 C CA . GLU A 1 92 ? -41.486 2.035 14.683 1.00 77.12 92 GLU A CA 1
ATOM 730 C C . GLU A 1 92 ? -40.215 1.682 15.467 1.00 77.12 92 GLU A C 1
ATOM 732 O O . GLU A 1 92 ? -39.375 2.541 15.749 1.00 77.12 92 GLU A O 1
ATOM 737 N N . VAL A 1 93 ? -40.090 0.414 15.861 1.00 74.06 93 VAL A N 1
ATOM 738 C CA . VAL A 1 93 ? -38.895 -0.091 16.546 1.00 74.06 93 VAL A CA 1
ATOM 739 C C . VAL A 1 93 ? -37.765 -0.181 15.516 1.00 74.06 93 VAL A C 1
ATOM 741 O O . VAL A 1 93 ? -37.721 -1.117 14.723 1.00 74.06 93 VAL A O 1
ATOM 744 N N . GLY A 1 94 ? -36.897 0.832 15.493 1.00 62.97 94 GLY A N 1
ATOM 745 C CA . GLY A 1 94 ? -35.716 0.877 14.629 1.00 62.97 94 GLY A CA 1
ATOM 746 C C . GLY A 1 94 ? -34.672 -0.183 14.992 1.00 62.97 94 GLY A C 1
ATOM 747 O O . GLY A 1 94 ? -34.649 -0.691 16.114 1.00 62.97 94 GLY A O 1
ATOM 748 N N . GLU A 1 95 ? -33.822 -0.510 14.017 1.00 58.00 95 GLU A N 1
ATOM 749 C CA . GLU A 1 95 ? -32.752 -1.505 14.128 1.00 58.00 95 GLU A CA 1
ATOM 750 C C . GLU A 1 95 ? -31.819 -1.229 15.318 1.00 58.00 95 GLU A C 1
ATOM 752 O O . GLU A 1 95 ? -31.541 -0.085 15.683 1.00 58.00 95 GLU A O 1
ATOM 757 N N . GLU A 1 96 ? -31.367 -2.305 15.954 1.00 53.06 96 GLU A N 1
ATOM 758 C CA . GLU A 1 96 ? -30.610 -2.260 17.199 1.00 53.06 96 GLU A CA 1
ATOM 759 C C . GLU A 1 96 ? -29.281 -1.519 17.062 1.00 53.06 96 GLU A C 1
ATOM 761 O O . GLU A 1 96 ? -28.451 -1.848 16.214 1.00 53.06 96 GLU A O 1
ATOM 766 N N . MET A 1 97 ? -29.018 -0.597 17.986 1.00 51.06 97 MET A N 1
ATOM 767 C CA . MET A 1 97 ? -27.663 -0.117 18.224 1.00 51.06 97 MET A CA 1
ATOM 768 C C . MET A 1 97 ? -26.920 -1.204 19.011 1.00 51.06 97 MET A C 1
ATOM 770 O O . MET A 1 97 ? -27.131 -1.365 20.212 1.00 51.06 97 MET A O 1
ATOM 774 N N . LYS A 1 98 ? -26.104 -2.009 18.320 1.00 43.75 98 LYS A N 1
ATOM 775 C CA . LYS A 1 98 ? -25.181 -2.945 18.972 1.00 43.75 98 LYS A CA 1
ATOM 776 C C . LYS A 1 98 ? -24.081 -2.140 19.658 1.00 43.75 98 LYS A C 1
ATOM 778 O O . LYS A 1 98 ? -23.109 -1.745 19.020 1.00 43.75 98 LYS A O 1
ATOM 783 N N . ASP A 1 99 ? -24.231 -1.918 20.957 1.00 51.78 99 ASP A N 1
ATOM 784 C CA . ASP A 1 99 ? -23.126 -1.507 21.816 1.00 51.78 99 ASP A CA 1
ATOM 785 C C . ASP A 1 99 ? -22.175 -2.711 21.906 1.00 51.78 99 ASP A C 1
ATOM 787 O O . ASP A 1 99 ? -22.475 -3.684 22.593 1.00 51.78 99 ASP A O 1
ATOM 791 N N . HIS A 1 100 ? -21.078 -2.706 21.147 1.00 47.12 100 HIS A N 1
ATOM 792 C CA . HIS A 1 100 ? -20.064 -3.761 21.179 1.00 47.12 100 HIS A CA 1
ATOM 793 C C . HIS A 1 100 ? -18.920 -3.316 22.104 1.00 47.12 100 HIS A C 1
ATOM 795 O O . HIS A 1 100 ? -18.132 -2.458 21.709 1.00 47.12 100 HIS A O 1
ATOM 801 N N . PRO A 1 101 ? -18.787 -3.853 23.330 1.00 52.09 101 PRO A N 1
ATOM 802 C CA . PRO A 1 101 ? -17.602 -3.654 24.141 1.00 52.09 101 PRO A CA 1
ATOM 803 C C . PRO A 1 101 ? -16.635 -4.791 23.817 1.00 52.09 101 PRO A C 1
ATOM 805 O O . PRO A 1 101 ? -16.715 -5.865 24.407 1.00 52.09 101 PRO A O 1
ATOM 808 N N . LEU A 1 102 ? -15.749 -4.583 22.846 1.00 40.75 102 LEU A N 1
ATOM 809 C CA . LEU A 1 102 ? -14.637 -5.498 22.603 1.00 40.75 102 LEU A CA 1
ATOM 810 C C . LEU A 1 102 ? -13.493 -4.727 21.954 1.00 40.75 102 LEU A C 1
ATOM 812 O O . LEU A 1 102 ? -13.604 -4.205 20.849 1.00 40.75 102 LEU A O 1
ATOM 816 N N . ASP A 1 103 ? -12.426 -4.656 22.736 1.00 43.25 103 ASP A N 1
ATOM 817 C CA . ASP A 1 103 ? -11.150 -3.976 22.563 1.00 43.25 103 ASP A CA 1
ATOM 818 C C . ASP A 1 103 ? -10.349 -4.529 21.366 1.00 43.25 103 ASP A C 1
ATOM 820 O O . ASP A 1 103 ? -9.282 -5.123 21.508 1.00 43.25 103 ASP A O 1
ATOM 824 N N . SER A 1 104 ? -10.888 -4.388 20.153 1.00 45.19 104 SER A N 1
ATOM 825 C CA . SER A 1 104 ? -10.112 -4.486 18.920 1.00 45.19 104 SER A CA 1
ATOM 826 C C . SER A 1 104 ? -9.776 -3.071 18.490 1.00 45.19 104 SER A C 1
ATOM 828 O O . SER A 1 104 ? -10.684 -2.347 18.095 1.00 45.19 104 SER A O 1
ATOM 830 N N . PHE A 1 105 ? -8.497 -2.705 18.598 1.00 49.62 105 PHE A N 1
ATOM 831 C CA . PHE A 1 105 ? -7.862 -1.490 18.080 1.00 49.62 105 PHE A CA 1
ATOM 832 C C . PHE A 1 105 ? -8.742 -0.750 17.051 1.00 49.62 105 PHE A C 1
ATOM 834 O O . PHE A 1 105 ? -8.681 -1.020 15.850 1.00 49.62 105 PHE A O 1
ATOM 841 N N . GLU A 1 106 ? -9.607 0.150 17.528 1.00 49.75 106 GLU A N 1
ATOM 842 C CA . GLU A 1 106 ? -10.591 0.834 16.690 1.00 49.75 106 GLU A CA 1
ATOM 843 C C . GLU A 1 106 ? -9.885 2.010 16.009 1.00 49.75 106 GLU A C 1
ATOM 845 O O . GLU A 1 106 ? -10.066 3.175 16.355 1.00 49.75 106 GLU A O 1
ATOM 850 N N . PHE A 1 107 ? -8.996 1.701 15.058 1.00 58.88 107 PHE A N 1
ATOM 851 C CA . PHE A 1 107 ? -8.519 2.715 14.127 1.00 58.88 107 PHE A CA 1
ATOM 852 C C . PHE A 1 107 ? -9.735 3.205 13.346 1.00 58.88 107 PHE A C 1
ATOM 854 O O . PHE A 1 107 ? -10.416 2.425 12.671 1.00 58.88 107 PHE A O 1
ATOM 861 N N . THR A 1 108 ? -10.015 4.506 13.427 1.00 67.31 108 THR A N 1
ATOM 862 C CA . THR A 1 108 ? -11.092 5.092 12.632 1.00 67.31 108 THR A CA 1
ATOM 863 C C . THR A 1 108 ? -10.789 4.840 11.155 1.00 67.31 108 THR A C 1
ATOM 865 O O . THR A 1 108 ? -9.633 4.802 10.733 1.00 67.31 108 THR A O 1
ATOM 868 N N . VAL A 1 109 ? -11.808 4.638 10.320 1.00 68.06 109 VAL A N 1
ATOM 869 C CA . VAL A 1 109 ? -11.543 4.317 8.904 1.00 68.06 109 VAL A CA 1
ATOM 870 C C . VAL A 1 109 ? -10.805 5.445 8.171 1.00 68.06 109 VAL A C 1
ATOM 872 O O . VAL A 1 109 ? -10.051 5.178 7.238 1.00 68.06 109 VAL A O 1
ATOM 875 N N . GLU A 1 110 ? -10.906 6.679 8.660 1.00 70.19 110 GLU A N 1
ATOM 876 C CA . GLU A 1 110 ? -10.059 7.791 8.220 1.00 70.19 110 GLU A CA 1
ATOM 877 C C . GLU A 1 110 ? -8.571 7.563 8.538 1.00 70.19 110 GLU A C 1
ATOM 879 O O . GLU A 1 110 ? -7.705 7.817 7.698 1.00 70.19 110 GLU A O 1
ATOM 884 N N . GLN A 1 111 ? -8.256 7.025 9.719 1.00 71.62 111 GLN A N 1
ATOM 885 C CA . GLN A 1 111 ? -6.894 6.637 10.093 1.00 71.62 111 GLN A CA 1
ATOM 886 C C . GLN A 1 111 ? -6.377 5.457 9.260 1.00 71.62 111 GLN A C 1
ATOM 888 O O . GLN A 1 111 ? -5.205 5.438 8.899 1.00 71.62 111 GLN A O 1
ATOM 893 N N . ILE A 1 112 ? -7.237 4.507 8.881 1.00 78.50 112 ILE A N 1
ATOM 894 C CA . ILE A 1 112 ? -6.836 3.365 8.039 1.00 78.50 112 ILE A CA 1
ATOM 895 C C . ILE A 1 112 ? -6.554 3.817 6.601 1.00 78.50 112 ILE A C 1
ATOM 897 O O . ILE A 1 112 ? -5.533 3.446 6.025 1.00 78.50 112 ILE A O 1
ATOM 901 N N . GLY A 1 113 ? -7.427 4.649 6.022 1.00 75.50 113 GLY A N 1
ATOM 902 C CA . GLY A 1 113 ? -7.233 5.175 4.669 1.00 75.50 113 GLY A CA 1
ATOM 903 C C . GLY A 1 113 ? -5.963 6.020 4.552 1.00 75.50 113 GLY A C 1
ATOM 904 O O . GLY A 1 113 ? -5.175 5.839 3.626 1.00 75.50 113 GLY A O 1
ATOM 905 N N . THR A 1 114 ? -5.706 6.891 5.531 1.00 78.88 114 THR A N 1
ATOM 906 C CA . THR A 1 114 ? -4.475 7.698 5.568 1.00 78.88 114 THR A CA 1
ATOM 907 C C . THR A 1 114 ? -3.224 6.849 5.801 1.00 78.88 114 THR A C 1
ATOM 909 O O . THR A 1 114 ? -2.208 7.086 5.148 1.00 78.88 114 THR A O 1
ATOM 912 N N . ALA A 1 115 ? -3.290 5.817 6.647 1.00 79.75 115 ALA A N 1
ATOM 913 C CA . ALA A 1 115 ? -2.172 4.899 6.865 1.00 79.75 115 ALA A CA 1
ATOM 914 C C . ALA A 1 115 ? -1.786 4.121 5.594 1.00 79.75 115 ALA A C 1
ATOM 916 O O . ALA A 1 115 ? -0.598 3.979 5.310 1.00 79.75 115 ALA A O 1
ATOM 917 N N . LEU A 1 116 ? -2.765 3.672 4.798 1.00 79.94 116 LEU A N 1
ATOM 918 C CA . LEU A 1 116 ? -2.523 2.992 3.517 1.00 79.94 116 LEU A CA 1
ATOM 919 C C . LEU A 1 116 ? -1.908 3.922 2.460 1.00 79.94 116 LEU A C 1
ATOM 921 O O . LEU A 1 116 ? -1.052 3.514 1.680 1.00 79.94 116 LEU A O 1
ATOM 925 N N . MET A 1 117 ? -2.300 5.195 2.460 1.00 79.69 117 MET A N 1
ATOM 926 C CA . MET A 1 117 ? -1.709 6.200 1.573 1.00 79.69 117 MET A CA 1
ATOM 927 C C . MET A 1 117 ? -0.247 6.480 1.933 1.00 79.69 117 MET A C 1
ATOM 929 O O . MET A 1 117 ? 0.622 6.490 1.061 1.00 79.69 117 MET A O 1
ATOM 933 N N . ILE A 1 118 ? 0.040 6.667 3.225 1.00 84.19 118 ILE A N 1
ATOM 934 C CA . ILE A 1 118 ? 1.401 6.907 3.719 1.00 84.19 118 ILE A CA 1
ATOM 935 C C . ILE A 1 118 ? 2.285 5.684 3.460 1.00 84.19 118 ILE A C 1
ATOM 937 O O . ILE A 1 118 ? 3.418 5.841 3.005 1.00 84.19 118 ILE A O 1
ATOM 941 N N . SER A 1 119 ? 1.777 4.470 3.690 1.00 86.12 119 SER A N 1
ATOM 942 C CA . SER A 1 119 ? 2.543 3.250 3.432 1.00 86.12 119 SER A CA 1
ATOM 943 C C . SER A 1 119 ? 2.871 3.078 1.945 1.00 86.12 119 SER A C 1
ATOM 945 O O . SER A 1 119 ? 4.008 2.739 1.624 1.00 86.12 119 SER A O 1
ATOM 947 N N . GLY A 1 120 ? 1.947 3.402 1.033 1.00 82.44 120 GLY A N 1
ATOM 948 C CA . GLY A 1 120 ? 2.208 3.404 -0.411 1.00 82.44 120 GLY A CA 1
ATOM 949 C C . GLY A 1 120 ? 3.323 4.375 -0.823 1.00 82.44 120 GLY A C 1
ATOM 950 O O . GLY A 1 120 ? 4.223 4.001 -1.576 1.00 82.44 120 GLY A O 1
ATOM 951 N N . ILE A 1 121 ? 3.321 5.599 -0.279 1.00 85.06 121 ILE A N 1
ATOM 952 C CA . ILE A 1 121 ? 4.366 6.607 -0.541 1.00 85.06 121 ILE A CA 1
ATOM 953 C C . ILE A 1 121 ? 5.726 6.147 -0.001 1.00 85.06 121 ILE A C 1
ATOM 955 O O . ILE A 1 121 ? 6.739 6.289 -0.685 1.00 85.06 121 ILE A O 1
ATOM 959 N N . LEU A 1 122 ? 5.760 5.568 1.203 1.00 85.88 122 LEU A N 1
ATOM 960 C CA . LEU A 1 122 ? 6.992 5.041 1.796 1.00 85.88 122 LEU A CA 1
ATOM 961 C C . LEU A 1 122 ? 7.565 3.879 0.975 1.00 85.88 122 LEU A C 1
ATOM 963 O O . LEU A 1 122 ? 8.767 3.852 0.723 1.00 85.88 122 LEU A O 1
ATOM 967 N N . LEU A 1 123 ? 6.719 2.957 0.506 1.00 86.50 123 LEU A N 1
ATOM 968 C CA . LEU A 1 123 ? 7.142 1.856 -0.364 1.00 86.50 123 LEU A CA 1
ATOM 969 C C . LEU A 1 123 ? 7.698 2.363 -1.699 1.00 86.50 123 LEU A C 1
ATOM 971 O O . LEU A 1 123 ? 8.717 1.861 -2.166 1.00 86.50 123 LEU A O 1
ATOM 975 N N . PHE A 1 124 ? 7.079 3.389 -2.284 1.00 84.75 124 PHE A N 1
ATOM 976 C CA . PHE A 1 124 ? 7.580 4.018 -3.505 1.00 84.75 124 PHE A CA 1
ATOM 977 C C . PHE A 1 124 ? 8.928 4.721 -3.286 1.00 84.75 124 PHE A C 1
ATOM 979 O O . PHE A 1 124 ? 9.845 4.561 -4.090 1.00 84.75 124 PHE A O 1
ATOM 986 N N . ALA A 1 125 ? 9.083 5.462 -2.184 1.00 85.19 125 ALA A N 1
ATOM 987 C CA . ALA A 1 125 ? 10.343 6.118 -1.837 1.00 85.19 125 ALA A CA 1
ATOM 988 C C . ALA A 1 125 ? 11.473 5.102 -1.600 1.00 85.19 125 ALA A C 1
ATOM 990 O O . ALA A 1 125 ? 12.588 5.305 -2.077 1.00 85.19 125 ALA A O 1
ATOM 991 N N . LEU A 1 126 ? 11.177 3.983 -0.929 1.00 85.94 126 LEU A N 1
ATOM 992 C CA . LEU A 1 126 ? 12.118 2.873 -0.762 1.00 85.94 126 LEU A CA 1
ATOM 993 C C . LEU A 1 126 ? 12.484 2.229 -2.104 1.00 85.94 126 LEU A C 1
ATOM 995 O O . LEU A 1 126 ? 13.657 1.961 -2.343 1.00 85.94 126 LEU A O 1
ATOM 999 N N . ALA A 1 127 ? 11.518 2.021 -3.001 1.00 85.31 127 ALA A N 1
ATOM 1000 C CA . ALA A 1 127 ? 11.790 1.489 -4.335 1.00 85.31 127 ALA A CA 1
ATOM 1001 C C . ALA A 1 127 ? 12.713 2.420 -5.136 1.00 85.31 127 ALA A C 1
ATOM 1003 O O . ALA A 1 127 ? 13.697 1.963 -5.712 1.00 85.31 127 ALA A O 1
ATOM 1004 N N . MET A 1 128 ? 12.441 3.728 -5.117 1.00 85.25 128 MET A N 1
ATOM 1005 C CA . MET A 1 128 ? 13.281 4.729 -5.776 1.00 85.25 128 MET A CA 1
ATOM 1006 C C . MET A 1 128 ? 14.696 4.759 -5.183 1.00 85.25 128 MET A C 1
ATOM 1008 O O . MET A 1 128 ? 15.672 4.795 -5.929 1.00 85.25 128 MET A O 1
ATOM 1012 N N . TRP A 1 129 ? 14.820 4.691 -3.854 1.00 87.88 129 TRP A N 1
ATOM 1013 C CA . TRP A 1 129 ? 16.114 4.600 -3.176 1.00 87.88 129 TRP A CA 1
ATOM 1014 C C . TRP A 1 129 ? 16.910 3.371 -3.631 1.00 87.88 129 TRP A C 1
ATOM 1016 O O . TRP A 1 129 ? 18.078 3.507 -3.979 1.00 87.88 129 TRP A O 1
ATOM 1026 N N . LEU A 1 130 ? 16.271 2.196 -3.691 1.00 83.88 130 LEU A N 1
ATOM 1027 C CA . LEU A 1 130 ? 16.909 0.948 -4.126 1.00 83.88 130 LEU A CA 1
ATOM 1028 C C . LEU A 1 130 ? 17.365 0.991 -5.589 1.00 83.88 130 LEU A C 1
ATOM 1030 O O . LEU A 1 130 ? 18.402 0.423 -5.929 1.00 83.88 130 LEU A O 1
ATOM 1034 N N . ILE A 1 131 ? 16.620 1.687 -6.450 1.00 83.00 131 ILE A N 1
ATOM 1035 C CA . ILE A 1 131 ? 17.017 1.909 -7.844 1.00 83.00 131 ILE A CA 1
ATOM 1036 C C . ILE A 1 131 ? 18.269 2.788 -7.894 1.00 83.00 131 ILE A C 1
ATOM 1038 O O . ILE A 1 131 ? 19.245 2.405 -8.531 1.00 83.00 131 ILE A O 1
ATOM 1042 N N . VAL A 1 132 ? 18.285 3.923 -7.188 1.00 84.56 132 VAL A N 1
ATOM 1043 C CA . VAL A 1 132 ? 19.451 4.825 -7.161 1.00 84.56 132 VAL A CA 1
ATOM 1044 C C . VAL A 1 132 ? 20.674 4.130 -6.561 1.00 84.56 132 VAL A C 1
ATOM 1046 O O . VAL A 1 132 ? 21.767 4.244 -7.111 1.00 84.56 132 VAL A O 1
ATOM 1049 N N . SER A 1 133 ? 20.504 3.363 -5.480 1.00 83.06 133 SER A N 1
ATOM 1050 C CA . SER A 1 133 ? 21.606 2.600 -4.890 1.00 83.06 133 SER A CA 1
ATOM 1051 C C . SER A 1 133 ? 22.098 1.490 -5.814 1.00 83.06 133 SER A C 1
ATOM 1053 O O . SER A 1 133 ? 23.299 1.268 -5.894 1.00 83.06 133 SER A O 1
ATOM 1055 N N . GLY A 1 134 ? 21.194 0.822 -6.539 1.00 81.00 134 GLY A N 1
ATOM 1056 C CA . GLY A 1 134 ? 21.558 -0.196 -7.523 1.00 81.00 134 GLY A CA 1
ATOM 1057 C C . GLY A 1 134 ? 22.338 0.382 -8.705 1.00 81.00 134 GLY A C 1
ATOM 1058 O O . GLY A 1 134 ? 23.282 -0.244 -9.175 1.00 81.00 134 GLY A O 1
ATOM 1059 N N . TRP A 1 135 ? 21.989 1.591 -9.155 1.00 78.12 135 TRP A N 1
ATOM 1060 C CA . TRP A 1 135 ? 22.734 2.313 -10.192 1.00 78.12 135 TRP A CA 1
ATOM 1061 C C . TRP A 1 135 ? 24.107 2.774 -9.710 1.00 78.12 135 TRP A C 1
ATOM 1063 O O . TRP A 1 135 ? 25.072 2.649 -10.457 1.00 78.12 135 TRP A O 1
ATOM 1073 N N . ASN A 1 136 ? 24.201 3.282 -8.477 1.00 80.06 136 ASN A N 1
ATOM 1074 C CA . ASN A 1 136 ? 25.476 3.697 -7.894 1.00 80.06 136 ASN A CA 1
ATOM 1075 C C . ASN A 1 136 ? 26.427 2.499 -7.765 1.00 80.06 136 ASN A C 1
ATOM 1077 O O . ASN A 1 136 ? 27.532 2.519 -8.287 1.00 80.06 136 ASN A O 1
ATOM 1081 N N . PHE A 1 137 ? 25.920 1.393 -7.221 1.00 75.00 137 PHE A N 1
ATOM 1082 C CA . PHE A 1 137 ? 26.672 0.151 -7.091 1.00 75.00 137 PHE A CA 1
ATOM 1083 C C . PHE A 1 137 ? 27.123 -0.425 -8.448 1.00 75.00 137 PHE A C 1
ATOM 1085 O O . PHE A 1 137 ? 28.255 -0.877 -8.580 1.00 75.00 137 PHE A O 1
ATOM 1092 N N . TRP A 1 138 ? 26.274 -0.369 -9.482 1.00 76.31 138 TRP A N 1
ATOM 1093 C CA . TRP A 1 138 ? 26.664 -0.780 -10.837 1.00 76.31 138 TRP A CA 1
ATOM 1094 C C . TRP A 1 138 ? 27.764 0.112 -11.428 1.00 76.31 138 TRP A C 1
ATOM 1096 O O . TRP A 1 138 ? 28.692 -0.397 -12.051 1.00 76.31 138 TRP A O 1
ATOM 1106 N N . LEU A 1 139 ? 27.689 1.429 -11.202 1.00 71.12 139 LEU A N 1
ATOM 1107 C CA . LEU A 1 139 ? 28.744 2.367 -11.591 1.00 71.12 139 LEU A CA 1
ATOM 1108 C C . LEU A 1 139 ? 30.060 2.069 -10.859 1.00 71.12 139 LEU A C 1
ATOM 1110 O O . LEU A 1 139 ? 31.107 2.080 -11.490 1.00 71.12 139 LEU A O 1
ATOM 1114 N N . GLU A 1 140 ? 30.039 1.740 -9.571 1.00 72.38 140 GLU A N 1
ATOM 1115 C CA . GLU A 1 140 ? 31.260 1.314 -8.877 1.00 72.38 140 GLU A CA 1
ATOM 1116 C C . GLU A 1 140 ? 31.880 0.049 -9.516 1.00 72.38 140 GLU A C 1
ATOM 1118 O O . GLU A 1 140 ? 33.095 -0.021 -9.684 1.00 72.38 140 GLU A O 1
ATOM 1123 N N . CYS A 1 141 ? 31.066 -0.926 -9.940 1.00 71.56 141 CYS A N 1
ATOM 1124 C CA . CYS A 1 141 ? 31.563 -2.171 -10.543 1.00 71.56 141 CYS A CA 1
ATOM 1125 C C . CYS A 1 141 ? 32.082 -2.015 -11.991 1.00 71.56 141 CYS A C 1
ATOM 1127 O O . CYS A 1 141 ? 32.936 -2.794 -12.406 1.00 71.56 141 CYS A O 1
ATOM 1129 N N . GLU A 1 142 ? 31.548 -1.076 -12.784 1.00 70.31 142 GLU A N 1
ATOM 1130 C CA . GLU A 1 142 ? 31.894 -0.923 -14.214 1.00 70.31 142 GLU A CA 1
ATOM 1131 C C . GLU A 1 142 ? 33.199 -0.134 -14.434 1.00 70.31 142 GLU A C 1
ATOM 1133 O O . GLU A 1 142 ? 33.889 -0.338 -15.433 1.00 70.31 142 GLU A O 1
ATOM 1138 N N . TRP A 1 143 ? 33.556 0.779 -13.523 1.00 65.56 143 TRP A N 1
ATOM 1139 C CA . TRP A 1 143 ? 34.678 1.709 -13.728 1.00 65.56 143 TRP A CA 1
ATOM 1140 C C . TRP A 1 143 ? 35.993 1.281 -13.063 1.00 65.56 143 TRP A C 1
ATOM 1142 O O . TRP A 1 143 ? 37.050 1.779 -13.463 1.00 65.56 143 TRP A O 1
ATOM 1152 N N . ASP A 1 144 ? 35.963 0.341 -12.116 1.00 62.66 144 ASP A N 1
ATOM 1153 C CA . ASP A 1 144 ? 37.169 -0.198 -11.487 1.00 62.66 144 ASP A CA 1
ATOM 1154 C C . ASP A 1 144 ? 37.601 -1.528 -12.133 1.00 62.66 144 ASP A C 1
ATOM 1156 O O . ASP A 1 144 ? 36.821 -2.462 -12.309 1.00 62.66 144 ASP A O 1
ATOM 1160 N N . ASN A 1 145 ? 38.893 -1.646 -12.468 1.00 63.28 145 ASN A N 1
ATOM 1161 C CA . ASN A 1 145 ? 39.507 -2.905 -12.917 1.00 63.28 145 ASN A CA 1
ATOM 1162 C C . ASN A 1 145 ? 39.731 -3.839 -11.713 1.00 63.28 145 ASN A C 1
ATOM 1164 O O . ASN A 1 145 ? 40.867 -4.087 -11.301 1.00 63.28 145 ASN A O 1
ATOM 1168 N N . ILE A 1 146 ? 38.636 -4.305 -11.117 1.00 71.81 146 ILE A N 1
ATOM 1169 C CA . ILE A 1 146 ? 38.632 -5.150 -9.921 1.00 71.81 146 ILE A CA 1
ATOM 1170 C C . ILE A 1 146 ? 39.032 -6.583 -10.298 1.00 71.81 146 ILE A C 1
ATOM 1172 O O . ILE A 1 146 ? 38.706 -7.090 -11.373 1.00 71.81 146 ILE A O 1
ATOM 1176 N N . SER A 1 147 ? 39.774 -7.251 -9.411 1.00 75.50 147 SER A N 1
ATOM 1177 C CA . SER A 1 147 ? 40.155 -8.651 -9.603 1.00 75.50 147 SER A CA 1
ATOM 1178 C C . SER A 1 147 ? 38.924 -9.584 -9.564 1.00 75.50 147 SER A C 1
ATOM 1180 O O . SER A 1 147 ? 37.979 -9.308 -8.827 1.00 75.50 147 SER A O 1
ATOM 1182 N N . PRO A 1 148 ? 38.910 -10.719 -10.295 1.00 73.94 148 PRO A N 1
ATOM 1183 C CA . PRO A 1 148 ? 37.737 -11.602 -10.353 1.00 73.94 148 PRO A CA 1
ATOM 1184 C C . PRO A 1 148 ? 37.237 -12.120 -8.995 1.00 73.94 148 PRO A C 1
ATOM 1186 O O . PRO A 1 148 ? 36.040 -12.323 -8.830 1.00 73.94 148 PRO A O 1
ATOM 1189 N N . SER A 1 149 ? 38.128 -12.318 -8.016 1.00 73.44 149 SER A N 1
ATOM 1190 C CA . SER A 1 149 ? 37.746 -12.747 -6.661 1.00 73.44 149 SER A CA 1
ATOM 1191 C C . SER A 1 149 ? 37.050 -11.643 -5.864 1.00 73.44 149 SER A C 1
ATOM 1193 O O . SER A 1 149 ? 36.117 -11.908 -5.121 1.00 73.44 149 SER A O 1
ATOM 1195 N N . GLU A 1 150 ? 37.482 -10.398 -6.044 1.00 72.81 150 GLU A N 1
ATOM 1196 C CA . GLU A 1 150 ? 36.957 -9.235 -5.323 1.00 72.81 150 GLU A CA 1
ATOM 1197 C C . GLU A 1 150 ? 35.648 -8.730 -5.964 1.00 72.81 150 GLU A C 1
ATOM 1199 O O . GLU A 1 150 ? 34.774 -8.202 -5.281 1.00 72.81 150 GLU A O 1
ATOM 1204 N N . TYR A 1 151 ? 35.456 -9.007 -7.259 1.00 71.31 151 TYR A N 1
ATOM 1205 C CA . TYR A 1 151 ? 34.210 -8.782 -7.997 1.00 71.31 151 TYR A CA 1
ATOM 1206 C C . TYR A 1 151 ? 33.027 -9.610 -7.458 1.00 71.31 151 TYR A C 1
ATOM 1208 O O . TYR A 1 151 ? 31.905 -9.103 -7.351 1.00 71.31 151 TYR A O 1
ATOM 1216 N N . GLU A 1 152 ? 33.261 -10.877 -7.098 1.00 73.31 152 GLU A N 1
ATOM 1217 C CA . GLU A 1 152 ? 32.232 -11.730 -6.488 1.00 73.31 152 GLU A CA 1
ATOM 1218 C C . GLU A 1 152 ? 31.942 -11.329 -5.035 1.00 73.31 152 GLU A C 1
ATOM 1220 O O . GLU A 1 152 ? 30.773 -11.278 -4.648 1.00 73.31 152 GLU A O 1
ATOM 1225 N N . ASP A 1 153 ? 32.973 -10.961 -4.267 1.00 76.94 153 ASP A N 1
ATOM 1226 C CA . ASP A 1 153 ? 32.840 -10.530 -2.867 1.00 76.94 153 ASP A CA 1
ATOM 1227 C C . ASP A 1 153 ? 32.046 -9.221 -2.718 1.00 76.94 153 ASP A C 1
ATOM 1229 O O . ASP A 1 153 ? 31.298 -9.046 -1.753 1.00 76.94 153 ASP A O 1
ATOM 1233 N N . LEU A 1 154 ? 32.162 -8.309 -3.688 1.00 72.88 154 LEU A N 1
ATOM 1234 C CA . LEU A 1 154 ? 31.367 -7.080 -3.742 1.00 72.88 154 LEU A CA 1
ATOM 1235 C C . LEU A 1 154 ? 29.905 -7.346 -4.133 1.00 72.88 154 LEU A C 1
ATOM 1237 O O . LEU A 1 154 ? 29.046 -6.516 -3.851 1.00 72.88 154 LEU A O 1
ATOM 1241 N N . GLY A 1 155 ? 29.590 -8.503 -4.727 1.00 69.38 155 GLY A N 1
ATOM 1242 C CA . GLY A 1 155 ? 28.241 -8.836 -5.193 1.00 69.38 155 GLY A CA 1
ATOM 1243 C C . GLY A 1 155 ? 27.900 -8.274 -6.579 1.00 69.38 155 GLY A C 1
ATOM 1244 O O . GLY A 1 155 ? 26.720 -8.177 -6.926 1.00 69.38 155 GLY A O 1
ATOM 1245 N N . CYS A 1 156 ? 28.912 -7.933 -7.389 1.00 73.12 156 CYS A N 1
ATOM 1246 C CA . CYS A 1 156 ? 28.757 -7.466 -8.774 1.00 73.12 156 CYS A CA 1
ATOM 1247 C C . CYS A 1 156 ? 28.341 -8.591 -9.757 1.00 73.12 156 CYS A C 1
ATOM 1249 O O . CYS A 1 156 ? 28.115 -8.329 -10.936 1.00 73.12 156 CYS A O 1
ATOM 1251 N N . GLY A 1 157 ? 28.228 -9.839 -9.284 1.00 67.50 157 GLY A N 1
ATOM 1252 C CA . GLY A 1 157 ? 27.973 -11.041 -10.083 1.00 67.50 157 GLY A CA 1
ATOM 1253 C C . GLY A 1 157 ? 26.629 -11.119 -10.829 1.00 67.50 157 GLY A C 1
ATOM 1254 O O . GLY A 1 157 ? 25.683 -10.354 -10.609 1.00 67.50 157 GLY A O 1
ATOM 1255 N N . GLU A 1 158 ? 26.571 -12.103 -11.733 1.00 62.81 158 GLU A N 1
ATOM 1256 C CA . GLU A 1 158 ? 25.575 -12.296 -12.794 1.00 62.81 158 GLU A CA 1
ATOM 1257 C C . GLU A 1 158 ? 24.118 -12.132 -12.309 1.00 62.81 158 GLU A C 1
ATOM 1259 O O . GLU A 1 158 ? 23.571 -12.933 -11.553 1.00 62.81 158 GLU A O 1
ATOM 1264 N N . GLY A 1 159 ? 23.472 -11.052 -12.756 1.00 67.62 159 GLY A N 1
ATOM 1265 C CA . GLY A 1 159 ? 22.044 -10.805 -12.542 1.00 67.62 159 GLY A CA 1
ATOM 1266 C C . GLY A 1 159 ? 21.668 -10.038 -11.270 1.00 67.62 159 GLY A C 1
ATOM 1267 O O . GLY A 1 159 ? 20.497 -9.691 -11.132 1.00 67.62 159 GLY A O 1
ATOM 1268 N N . SER A 1 160 ? 22.603 -9.700 -10.374 1.00 69.00 160 SER A N 1
ATOM 1269 C CA . SER A 1 160 ? 22.296 -8.943 -9.142 1.00 69.00 160 SER A CA 1
ATOM 1270 C C . SER A 1 160 ? 21.663 -7.572 -9.441 1.00 69.00 160 SER A C 1
ATOM 1272 O O . SER A 1 160 ? 20.611 -7.215 -8.899 1.00 69.00 160 SER A O 1
ATOM 1274 N N . PHE A 1 161 ? 22.216 -6.846 -10.418 1.00 71.00 161 PHE A N 1
ATOM 1275 C CA . PHE A 1 161 ? 21.676 -5.569 -10.894 1.00 71.00 161 PHE A CA 1
ATOM 1276 C C . PHE A 1 161 ? 20.300 -5.719 -11.556 1.00 71.00 161 PHE A C 1
ATOM 1278 O O . PHE A 1 161 ? 19.346 -5.034 -11.187 1.00 71.00 161 PHE A O 1
ATOM 1285 N N . ALA A 1 162 ? 20.176 -6.654 -12.503 1.00 71.56 162 ALA A N 1
ATOM 1286 C CA . ALA A 1 162 ? 18.940 -6.868 -13.251 1.00 71.56 162 ALA A CA 1
ATOM 1287 C C . ALA A 1 162 ? 17.791 -7.309 -12.332 1.00 71.56 162 ALA A C 1
ATOM 1289 O O . ALA A 1 162 ? 16.690 -6.777 -12.433 1.00 71.56 162 ALA A O 1
ATOM 1290 N N . ASN A 1 163 ? 18.054 -8.211 -11.384 1.00 77.31 163 ASN A N 1
ATOM 1291 C CA . ASN A 1 163 ? 17.065 -8.664 -10.409 1.00 77.31 163 ASN A CA 1
ATOM 1292 C C . ASN A 1 163 ? 16.668 -7.552 -9.433 1.00 77.31 163 ASN A C 1
ATOM 1294 O O . ASN A 1 163 ? 15.487 -7.426 -9.105 1.00 77.31 163 ASN A O 1
ATOM 1298 N N . THR A 1 164 ? 17.614 -6.714 -9.002 1.00 76.75 164 THR A N 1
ATOM 1299 C CA . THR A 1 164 ? 17.331 -5.585 -8.102 1.00 76.75 164 THR A CA 1
ATOM 1300 C C . THR A 1 164 ? 16.497 -4.518 -8.802 1.00 76.75 164 THR A C 1
ATOM 1302 O O . THR A 1 164 ? 15.498 -4.061 -8.244 1.00 76.75 164 THR A O 1
ATOM 1305 N N . ILE A 1 165 ? 16.826 -4.170 -10.051 1.00 79.50 165 ILE A N 1
ATOM 1306 C CA . ILE A 1 165 ? 16.029 -3.237 -10.859 1.00 79.50 165 ILE A CA 1
ATOM 1307 C C . ILE A 1 165 ? 14.661 -3.822 -11.204 1.00 79.50 165 ILE A C 1
ATOM 1309 O O . ILE A 1 165 ? 13.664 -3.110 -11.129 1.00 79.50 165 ILE A O 1
ATOM 1313 N N . PHE A 1 166 ? 14.572 -5.109 -11.533 1.00 79.75 166 PHE A N 1
ATOM 1314 C CA . PHE A 1 166 ? 13.297 -5.740 -11.865 1.00 79.75 166 PHE A CA 1
ATOM 1315 C C . PHE A 1 166 ? 12.383 -5.855 -10.636 1.00 79.75 166 PHE A C 1
ATOM 1317 O O . PHE A 1 166 ? 11.201 -5.522 -10.700 1.00 79.75 166 PHE A O 1
ATOM 1324 N N . THR A 1 167 ? 12.924 -6.238 -9.479 1.00 80.75 167 THR A N 1
ATOM 1325 C CA . THR A 1 167 ? 12.149 -6.347 -8.231 1.00 80.75 167 THR A CA 1
ATOM 1326 C C . THR A 1 167 ? 11.710 -4.969 -7.726 1.00 80.75 167 THR A C 1
ATOM 1328 O O . THR A 1 167 ? 10.561 -4.782 -7.327 1.00 80.75 167 THR A O 1
ATOM 1331 N N . SER A 1 168 ? 12.580 -3.960 -7.787 1.00 81.00 168 SER A N 1
ATOM 1332 C CA . SER A 1 168 ? 12.215 -2.594 -7.388 1.00 81.00 168 SER A CA 1
ATOM 1333 C C . SER A 1 168 ? 11.267 -1.922 -8.389 1.00 81.00 168 SER A C 1
ATOM 1335 O O . SER A 1 168 ? 10.209 -1.426 -8.001 1.00 81.00 168 SER A O 1
ATOM 1337 N N . GLY A 1 169 ? 11.598 -1.960 -9.679 1.00 79.56 169 GLY A N 1
ATOM 1338 C CA . GLY A 1 169 ? 10.873 -1.279 -10.747 1.00 79.56 169 GLY A CA 1
ATOM 1339 C C . GLY A 1 169 ? 9.548 -1.934 -11.139 1.00 79.56 169 GLY A C 1
ATOM 1340 O O . GLY A 1 169 ? 8.575 -1.227 -11.395 1.00 79.56 169 GLY A O 1
ATOM 1341 N N . CYS A 1 170 ? 9.478 -3.268 -11.165 1.00 84.00 170 CYS A N 1
ATOM 1342 C CA . CYS A 1 170 ? 8.296 -3.997 -11.639 1.00 84.00 170 CYS A CA 1
ATOM 1343 C C . CYS A 1 170 ? 7.441 -4.600 -10.517 1.00 84.00 170 CYS A C 1
ATOM 1345 O O . CYS A 1 170 ? 6.276 -4.897 -10.767 1.00 84.00 170 CYS A O 1
ATOM 1347 N N . VAL A 1 171 ? 7.965 -4.767 -9.295 1.00 85.50 171 VAL A N 1
ATOM 1348 C CA . VAL A 1 171 ? 7.183 -5.306 -8.163 1.00 85.50 171 VAL A CA 1
ATOM 1349 C C . VAL A 1 171 ? 6.863 -4.216 -7.146 1.00 85.50 171 VAL A C 1
ATOM 1351 O O . VAL A 1 171 ? 5.690 -3.958 -6.886 1.00 85.50 171 VAL A O 1
ATOM 1354 N N . LEU A 1 172 ? 7.870 -3.529 -6.600 1.00 83.50 172 LEU A N 1
ATOM 1355 C CA . LEU A 1 172 ? 7.660 -2.560 -5.515 1.00 83.50 172 LEU A CA 1
ATOM 1356 C C . LEU A 1 172 ? 6.942 -1.278 -5.970 1.00 83.50 172 LEU A C 1
ATOM 1358 O O . LEU A 1 172 ? 6.056 -0.807 -5.256 1.00 83.50 172 LEU A O 1
ATOM 1362 N N . ILE A 1 173 ? 7.259 -0.736 -7.154 1.00 84.25 173 ILE A N 1
ATOM 1363 C CA . ILE A 1 173 ? 6.572 0.459 -7.682 1.00 84.25 173 ILE A CA 1
ATOM 1364 C C . ILE A 1 173 ? 5.082 0.184 -7.968 1.00 84.25 173 ILE A C 1
ATOM 1366 O O . ILE A 1 173 ? 4.244 0.931 -7.451 1.00 84.25 173 ILE A O 1
ATOM 1370 N N . PRO A 1 174 ? 4.695 -0.874 -8.717 1.00 87.00 174 PRO A N 1
ATOM 1371 C CA . PRO A 1 174 ? 3.281 -1.173 -8.940 1.00 87.00 174 PRO A CA 1
ATOM 1372 C C . PRO A 1 174 ? 2.539 -1.534 -7.654 1.00 87.00 174 PRO A C 1
ATOM 1374 O O . PRO A 1 174 ? 1.404 -1.104 -7.471 1.00 87.00 174 PRO A O 1
ATOM 1377 N N . LEU A 1 175 ? 3.176 -2.265 -6.734 1.00 86.12 175 LEU A N 1
ATOM 1378 C CA . LEU A 1 175 ? 2.586 -2.594 -5.437 1.00 86.12 175 LEU A CA 1
ATOM 1379 C C . LEU A 1 175 ? 2.326 -1.333 -4.596 1.00 86.12 175 LEU A C 1
ATOM 1381 O O . LEU A 1 175 ? 1.233 -1.178 -4.055 1.00 86.12 175 LEU A O 1
ATOM 1385 N N . GLY A 1 176 ? 3.285 -0.404 -4.532 1.00 84.06 176 GLY A N 1
ATOM 1386 C CA . GLY A 1 176 ? 3.119 0.878 -3.841 1.00 84.06 176 GLY A CA 1
ATOM 1387 C C . GLY A 1 176 ? 1.991 1.722 -4.440 1.00 84.06 176 GLY A C 1
ATOM 1388 O O . GLY A 1 176 ? 1.166 2.266 -3.704 1.00 84.06 176 GLY A O 1
ATOM 1389 N N . PHE A 1 177 ? 1.893 1.759 -5.773 1.00 83.81 177 PHE A N 1
ATOM 1390 C CA . PHE A 1 177 ? 0.797 2.431 -6.471 1.00 83.81 177 PHE A CA 1
ATOM 1391 C C . PHE A 1 177 ? -0.561 1.784 -6.175 1.00 83.81 177 PHE A C 1
ATOM 1393 O O . PHE A 1 177 ? -1.517 2.489 -5.865 1.00 83.81 177 PHE A O 1
ATOM 1400 N N . LEU A 1 178 ? -0.654 0.451 -6.217 1.00 86.88 178 LEU A N 1
ATOM 1401 C CA . LEU A 1 178 ? -1.895 -0.268 -5.930 1.00 86.88 178 LEU A CA 1
ATOM 1402 C C . LEU A 1 178 ? -2.358 -0.034 -4.492 1.00 86.88 178 LEU A C 1
ATOM 1404 O O . LEU A 1 178 ? -3.523 0.287 -4.283 1.00 86.88 178 LEU A O 1
ATOM 1408 N N . ILE A 1 179 ? -1.458 -0.132 -3.511 1.00 84.44 179 ILE A N 1
ATOM 1409 C CA . ILE A 1 179 ? -1.780 0.120 -2.099 1.00 84.44 179 ILE A CA 1
ATOM 1410 C C . ILE A 1 179 ? -2.258 1.566 -1.904 1.00 84.44 179 ILE A C 1
ATOM 1412 O O . ILE A 1 179 ? -3.264 1.788 -1.230 1.00 84.44 179 ILE A O 1
ATOM 1416 N N . GLY A 1 180 ? -1.611 2.537 -2.557 1.00 80.94 180 GLY A N 1
ATOM 1417 C CA . GLY A 1 180 ? -2.062 3.930 -2.561 1.00 80.94 180 GLY A CA 1
ATOM 1418 C C . GLY A 1 180 ? -3.446 4.104 -3.198 1.00 80.94 180 GLY A C 1
ATOM 1419 O O . GLY A 1 180 ? -4.325 4.734 -2.617 1.00 80.94 180 GLY A O 1
ATOM 1420 N N . MET A 1 181 ? -3.697 3.486 -4.354 1.00 78.31 181 MET A N 1
ATOM 1421 C CA . MET A 1 181 ? -4.996 3.541 -5.036 1.00 78.31 181 MET A CA 1
ATOM 1422 C C . MET A 1 181 ? -6.111 2.894 -4.211 1.00 78.31 181 MET A C 1
ATOM 1424 O O . MET A 1 181 ? -7.211 3.443 -4.121 1.00 78.31 181 MET A O 1
ATOM 1428 N N . PHE A 1 182 ? -5.845 1.750 -3.579 1.00 81.31 182 PHE A N 1
ATOM 1429 C CA . PHE A 1 182 ? -6.787 1.123 -2.656 1.00 81.31 182 PHE A CA 1
ATOM 1430 C C . PHE A 1 182 ? -7.043 2.013 -1.436 1.00 81.31 182 PHE A C 1
ATOM 1432 O O . PHE A 1 182 ? -8.201 2.195 -1.070 1.00 81.31 182 PHE A O 1
ATOM 1439 N N . GLY A 1 183 ? -6.008 2.630 -0.857 1.00 78.31 183 GLY A N 1
ATOM 1440 C CA . GLY A 1 183 ? -6.147 3.588 0.245 1.00 78.31 183 GLY A CA 1
ATOM 1441 C C . GLY A 1 183 ? -7.017 4.798 -0.114 1.00 78.31 183 GLY A C 1
ATOM 1442 O O . GLY A 1 183 ? -7.887 5.187 0.670 1.00 78.31 183 GLY A O 1
ATOM 1443 N N . TYR A 1 184 ? -6.851 5.344 -1.323 1.00 74.94 184 TYR A N 1
ATOM 1444 C CA . TYR A 1 184 ? -7.661 6.450 -1.840 1.00 74.94 184 TYR A CA 1
ATOM 1445 C C . TYR A 1 184 ? -9.139 6.065 -1.987 1.00 74.94 184 TYR A C 1
ATOM 1447 O O . TYR A 1 184 ? -10.006 6.694 -1.379 1.00 74.94 184 TYR A O 1
ATOM 1455 N N . ASN A 1 185 ? -9.422 4.988 -2.726 1.00 78.38 185 ASN A N 1
ATOM 1456 C CA . ASN A 1 185 ? -10.793 4.530 -2.974 1.00 78.38 185 ASN A CA 1
ATOM 1457 C C . ASN A 1 185 ? -11.500 4.087 -1.679 1.00 78.38 185 ASN A C 1
ATOM 1459 O O . ASN A 1 185 ? -12.694 4.331 -1.492 1.00 78.38 185 ASN A O 1
ATOM 1463 N N . TYR A 1 186 ? -10.763 3.470 -0.751 1.00 74.12 186 TYR A N 1
ATOM 1464 C CA . TYR A 1 186 ? -11.285 3.069 0.554 1.00 74.12 186 TYR A CA 1
ATOM 1465 C C . TYR A 1 186 ? -11.678 4.284 1.406 1.00 74.12 186 TYR A C 1
ATOM 1467 O O . TYR A 1 186 ? -12.760 4.297 1.995 1.00 74.12 186 TYR A O 1
ATOM 1475 N N . SER A 1 187 ? -10.857 5.342 1.404 1.00 66.56 187 SER A N 1
ATOM 1476 C CA . SER A 1 187 ? -11.172 6.606 2.081 1.00 66.56 187 SER A CA 1
ATOM 1477 C C . SER A 1 187 ? -12.391 7.319 1.480 1.00 66.56 187 SER A C 1
ATOM 1479 O O . SER A 1 187 ? -13.127 7.968 2.222 1.00 66.56 187 SER A O 1
ATOM 1481 N N . GLU A 1 188 ? -12.604 7.225 0.166 1.00 64.25 188 GLU A N 1
ATOM 1482 C CA . GLU A 1 188 ? -13.704 7.898 -0.537 1.00 64.25 188 GLU A CA 1
ATOM 1483 C C . GLU A 1 188 ? -15.052 7.175 -0.361 1.00 64.25 188 GLU A C 1
ATOM 1485 O O . GLU A 1 188 ? -16.061 7.804 -0.034 1.00 64.25 188 GLU A O 1
ATOM 1490 N N . SER A 1 189 ? -15.073 5.841 -0.474 1.00 57.28 189 SER A N 1
ATOM 1491 C CA . SER A 1 189 ? -16.304 5.035 -0.377 1.00 57.28 189 SER A CA 1
ATOM 1492 C C . SER A 1 189 ? -17.069 5.221 0.942 1.00 57.28 189 SER A C 1
ATOM 1494 O O . SER A 1 189 ? -18.303 5.198 0.965 1.00 57.28 189 SER A O 1
ATOM 1496 N N . LYS A 1 190 ? -16.360 5.475 2.050 1.00 55.59 190 LYS A N 1
ATOM 1497 C CA . LYS A 1 190 ? -16.984 5.651 3.366 1.00 55.59 190 LYS A CA 1
ATOM 1498 C C . LYS A 1 190 ? -17.509 7.071 3.616 1.00 55.59 190 LYS A C 1
ATOM 1500 O O . LYS A 1 190 ? -18.409 7.232 4.436 1.00 55.59 190 LYS A O 1
ATOM 1505 N N . GLN A 1 191 ? -17.036 8.075 2.867 1.00 51.50 191 GLN A N 1
ATOM 1506 C CA . GLN A 1 191 ? -17.614 9.428 2.890 1.00 51.50 191 GLN A CA 1
ATOM 1507 C C . GLN A 1 191 ? -18.993 9.456 2.211 1.00 51.50 191 GLN A C 1
ATOM 1509 O O . GLN A 1 191 ? -19.908 10.109 2.706 1.00 51.50 191 GLN A O 1
ATOM 1514 N N . VAL A 1 192 ? -19.191 8.669 1.146 1.00 50.81 192 VAL A N 1
ATOM 1515 C CA . VAL A 1 192 ? -20.498 8.529 0.474 1.00 50.81 192 VAL A CA 1
ATOM 1516 C C . VAL A 1 192 ? -21.500 7.743 1.335 1.00 50.81 192 VAL A C 1
ATOM 1518 O O . VAL A 1 192 ? -22.692 8.050 1.340 1.00 50.81 192 VAL A O 1
ATOM 1521 N N . GLY A 1 193 ? -21.025 6.783 2.138 1.00 44.97 193 GLY A N 1
ATOM 1522 C CA . GLY A 1 193 ? -21.858 6.038 3.091 1.00 44.97 193 GLY A CA 1
ATOM 1523 C C . GLY A 1 193 ? -22.441 6.889 4.229 1.00 44.97 193 GLY A C 1
ATOM 1524 O O . GLY A 1 193 ? -23.524 6.579 4.721 1.00 44.97 193 GLY A O 1
ATOM 1525 N N . LEU A 1 194 ? -21.772 7.982 4.618 1.00 46.50 194 LEU A N 1
ATOM 1526 C CA . LEU A 1 194 ? -22.280 8.920 5.630 1.00 46.50 194 LEU A CA 1
ATOM 1527 C C . LEU A 1 194 ? -23.266 9.953 5.049 1.00 46.50 194 LEU A C 1
ATOM 1529 O O . LEU A 1 194 ? -24.085 10.501 5.780 1.00 46.50 194 LEU A O 1
ATOM 1533 N N . GLN A 1 195 ? -23.206 10.196 3.736 1.00 43.22 195 GLN A N 1
ATOM 1534 C CA . GLN A 1 195 ? -24.054 11.149 3.012 1.00 43.22 195 GLN A CA 1
ATOM 1535 C C . GLN A 1 195 ? -25.460 10.584 2.706 1.00 43.22 195 GLN A C 1
ATOM 1537 O O . GLN A 1 195 ? -26.416 11.343 2.568 1.00 43.22 195 GLN A O 1
ATOM 1542 N N . ASN A 1 196 ? -25.601 9.254 2.630 1.00 45.00 196 ASN A N 1
ATOM 1543 C CA . ASN A 1 196 ? -26.864 8.561 2.331 1.00 45.00 196 ASN A CA 1
ATOM 1544 C C . ASN A 1 196 ? -27.713 8.220 3.573 1.00 45.00 196 ASN A C 1
ATOM 1546 O O . ASN A 1 196 ? -28.593 7.362 3.502 1.00 45.00 196 ASN A O 1
ATOM 1550 N N . GLN A 1 197 ? -27.504 8.888 4.712 1.00 40.84 197 GLN A N 1
ATOM 1551 C CA . GLN A 1 197 ? -28.484 8.865 5.804 1.00 40.84 197 GLN A CA 1
ATOM 1552 C C . GLN A 1 197 ? -29.685 9.733 5.391 1.00 40.84 197 GLN A C 1
ATOM 1554 O O . GLN A 1 197 ? -29.749 10.931 5.663 1.00 40.84 197 GLN A O 1
ATOM 1559 N N . VAL A 1 198 ? -30.636 9.131 4.672 1.00 47.88 198 VAL A N 1
ATOM 1560 C CA . VAL A 1 198 ? -31.950 9.734 4.429 1.00 47.88 198 VAL A CA 1
ATOM 1561 C C . VAL A 1 198 ? -32.663 9.808 5.775 1.00 47.88 198 VAL A C 1
ATOM 1563 O O . VAL A 1 198 ? -3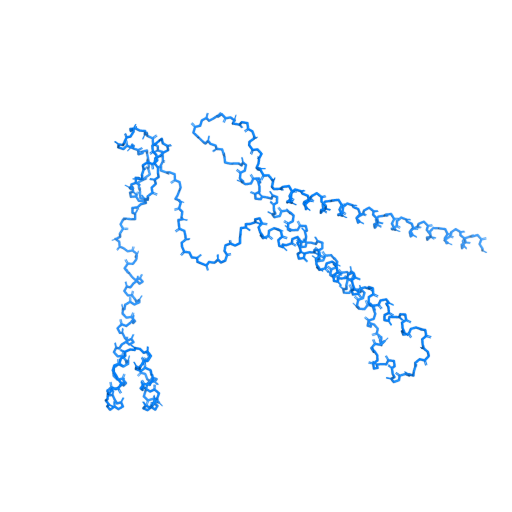2.998 8.781 6.364 1.00 47.88 198 VAL A O 1
ATOM 1566 N N . ASN A 1 199 ? -32.927 11.020 6.265 1.00 46.66 199 ASN A N 1
ATOM 1567 C CA . ASN A 1 199 ? -33.863 11.218 7.367 1.00 46.66 199 ASN A CA 1
ATOM 1568 C C . ASN A 1 199 ? -35.255 10.749 6.908 1.00 46.66 199 ASN A C 1
ATOM 1570 O O . ASN A 1 199 ? -36.014 11.502 6.297 1.00 46.66 199 ASN A O 1
ATOM 1574 N N . HIS A 1 200 ? -35.601 9.496 7.214 1.00 48.50 200 HIS A N 1
ATOM 1575 C CA . HIS A 1 200 ? -36.900 8.889 6.904 1.00 48.50 200 HIS A CA 1
ATOM 1576 C C . HIS A 1 200 ? -38.086 9.553 7.632 1.00 48.50 200 HIS A C 1
ATOM 1578 O O . HIS A 1 200 ? -39.232 9.186 7.391 1.00 48.50 200 HIS A O 1
ATOM 1584 N N . ALA A 1 201 ? -37.839 10.552 8.486 1.00 49.69 201 ALA A N 1
ATOM 1585 C CA . ALA A 1 201 ? -38.873 11.244 9.246 1.00 49.69 201 ALA A CA 1
ATOM 1586 C C . ALA A 1 201 ? -39.566 12.396 8.493 1.00 49.69 201 ALA A C 1
ATOM 1588 O O . ALA A 1 201 ? -40.656 12.790 8.901 1.00 49.69 201 ALA A O 1
ATOM 1589 N N . THR A 1 202 ? -38.990 12.954 7.418 1.00 50.25 202 THR A N 1
ATOM 1590 C CA . THR A 1 202 ? -39.497 14.254 6.921 1.00 50.25 202 THR A CA 1
ATOM 1591 C C . THR A 1 202 ? -39.568 14.447 5.414 1.00 50.25 202 THR A C 1
ATOM 1593 O O . THR A 1 202 ? -40.056 15.493 4.988 1.00 50.25 202 THR A O 1
ATOM 1596 N N . GLY A 1 203 ? -39.115 13.496 4.589 1.00 48.56 203 GLY A N 1
ATOM 1597 C CA . GLY A 1 203 ? -39.254 13.579 3.124 1.00 48.56 203 GLY A CA 1
ATOM 1598 C C . GLY A 1 203 ? -38.737 14.882 2.489 1.00 48.56 203 GLY A C 1
ATOM 1599 O O . GLY A 1 203 ? -39.108 15.209 1.366 1.00 48.56 203 GLY A O 1
ATOM 1600 N N . THR A 1 204 ? -37.905 15.647 3.199 1.00 39.09 204 THR A N 1
ATOM 1601 C CA . THR A 1 204 ? -37.366 16.934 2.759 1.00 39.09 204 THR A CA 1
ATOM 1602 C C . THR A 1 204 ? -35.850 16.836 2.675 1.00 39.09 204 THR A C 1
ATOM 1604 O O . THR A 1 204 ? -35.175 16.437 3.623 1.00 39.09 204 THR A O 1
ATOM 1607 N N . MET A 1 205 ? -35.314 17.190 1.505 1.00 40.91 205 MET A N 1
ATOM 1608 C CA . MET A 1 205 ? -33.879 17.334 1.277 1.00 40.91 205 MET A CA 1
ATOM 1609 C C . MET A 1 205 ? -33.371 18.503 2.127 1.00 40.91 205 MET A C 1
ATOM 1611 O O . MET A 1 205 ? -33.675 19.660 1.839 1.00 40.91 205 MET A O 1
ATOM 1615 N N . MET A 1 206 ? -32.612 18.217 3.186 1.00 44.25 206 MET A N 1
ATOM 1616 C CA . MET A 1 206 ? -31.823 19.252 3.856 1.00 44.25 206 MET A CA 1
ATOM 1617 C C . MET A 1 206 ? -30.661 19.658 2.935 1.00 44.25 206 MET A C 1
ATOM 1619 O O . MET A 1 206 ? -30.122 18.802 2.226 1.00 44.25 206 MET A O 1
ATOM 1623 N N . PRO A 1 207 ? -30.262 20.943 2.907 1.00 41.78 207 PRO A N 1
ATOM 1624 C CA . PRO A 1 207 ? -29.123 21.369 2.114 1.00 41.78 207 PRO A CA 1
ATOM 1625 C C . PRO A 1 207 ? -27.862 20.659 2.608 1.00 41.78 207 PRO A C 1
ATOM 1627 O O . PRO A 1 207 ? -27.612 20.568 3.808 1.00 41.78 207 PRO A O 1
ATOM 1630 N N . ASN A 1 208 ? -27.103 20.162 1.637 1.00 42.31 208 ASN A N 1
ATOM 1631 C CA . ASN A 1 208 ? -25.815 19.490 1.742 1.00 42.31 208 ASN A CA 1
ATOM 1632 C C . ASN A 1 208 ? -24.937 20.070 2.874 1.00 42.31 208 ASN A C 1
ATOM 1634 O O . ASN A 1 208 ? -24.273 21.090 2.683 1.00 42.31 208 ASN A O 1
ATOM 1638 N N . GLN A 1 209 ? -24.932 19.443 4.056 1.00 42.44 209 GLN A N 1
ATOM 1639 C CA . GLN A 1 209 ? -23.904 19.717 5.056 1.00 42.44 209 GLN A CA 1
ATOM 1640 C C . GLN A 1 209 ? -22.644 18.985 4.611 1.00 42.44 209 GLN A C 1
ATOM 1642 O O . GLN A 1 209 ? -22.468 1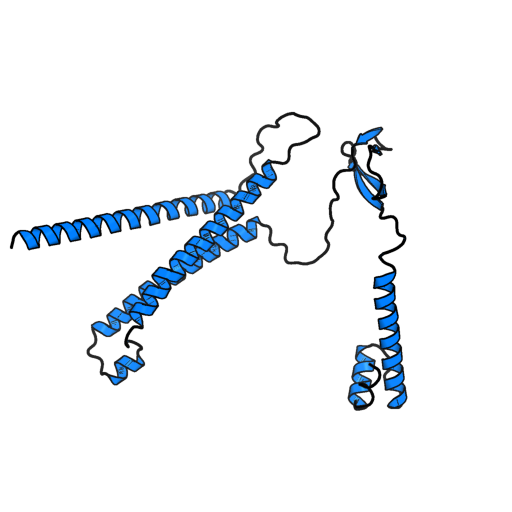7.796 4.856 1.00 42.44 209 GLN A O 1
ATOM 1647 N N . VAL A 1 210 ? -21.793 19.719 3.895 1.00 49.59 210 VAL A N 1
ATOM 1648 C CA . VAL A 1 210 ? -20.466 19.260 3.495 1.00 49.59 210 VAL A CA 1
ATOM 1649 C C . VAL A 1 210 ? -19.699 18.896 4.773 1.00 49.59 210 VAL A C 1
ATOM 1651 O O . VAL A 1 210 ? -19.581 19.756 5.653 1.00 49.59 210 VAL A O 1
ATOM 1654 N N . PRO A 1 211 ? -19.187 17.658 4.918 1.00 48.06 211 PRO A N 1
ATOM 1655 C CA . PRO A 1 211 ? -18.380 17.292 6.072 1.00 48.06 211 PRO A CA 1
ATOM 1656 C C . PRO A 1 211 ? -17.199 18.260 6.166 1.00 48.06 211 PRO A C 1
ATOM 1658 O O . PRO A 1 211 ? -16.529 18.534 5.166 1.00 48.06 211 PRO A O 1
ATOM 1661 N N . VAL A 1 212 ? -16.971 18.820 7.355 1.00 48.81 212 VAL A N 1
ATOM 1662 C CA . VAL A 1 212 ? -15.882 19.767 7.618 1.00 48.81 212 VAL A CA 1
ATOM 1663 C C . VAL A 1 212 ? -14.555 19.030 7.415 1.00 48.81 212 VAL A C 1
ATOM 1665 O O . VAL A 1 212 ? -14.021 18.415 8.333 1.00 48.81 212 VAL A O 1
ATOM 1668 N N . ARG A 1 213 ? -14.031 19.054 6.181 1.00 52.91 213 ARG A N 1
ATOM 1669 C CA . ARG A 1 213 ? -12.686 18.569 5.859 1.00 52.91 213 ARG A CA 1
ATOM 1670 C C . ARG A 1 213 ? -11.698 19.362 6.701 1.00 52.91 213 ARG A C 1
ATOM 1672 O O . ARG A 1 213 ? -11.653 20.589 6.611 1.00 52.91 213 ARG A O 1
ATOM 1679 N N . SER A 1 214 ? -10.860 18.679 7.473 1.00 60.53 214 SER A N 1
ATOM 1680 C CA . SER A 1 214 ? -9.663 19.325 7.997 1.00 60.53 214 SER A CA 1
ATOM 1681 C C . SER A 1 214 ? -8.804 19.774 6.798 1.00 60.53 214 SER A C 1
ATOM 1683 O O . SER A 1 214 ? -8.623 19.005 5.845 1.00 60.53 214 SER A O 1
ATOM 1685 N N . PRO A 1 215 ? -8.287 21.017 6.788 1.00 57.84 215 PRO A N 1
ATOM 1686 C CA . PRO A 1 215 ? -7.553 21.555 5.638 1.00 57.84 215 PRO A CA 1
ATOM 1687 C C . PRO A 1 215 ? -6.320 20.704 5.299 1.00 57.84 215 PRO A C 1
ATOM 1689 O O . PRO A 1 215 ? -5.934 20.599 4.137 1.00 57.84 215 PRO A O 1
ATOM 1692 N N . LEU A 1 216 ? -5.762 20.025 6.306 1.00 50.47 216 LEU A N 1
ATOM 1693 C CA . LEU A 1 216 ? -4.645 19.097 6.176 1.00 50.47 216 LEU A CA 1
ATOM 1694 C C . LEU A 1 216 ? -5.002 17.849 5.348 1.00 50.47 216 LEU A C 1
ATOM 1696 O O . LEU A 1 216 ? -4.246 17.474 4.458 1.00 50.47 216 LEU A O 1
ATOM 1700 N N . VAL A 1 217 ? -6.165 17.231 5.579 1.00 56.06 217 VAL A N 1
ATOM 1701 C CA . VAL A 1 217 ? -6.599 16.028 4.840 1.00 56.06 217 VAL A CA 1
ATOM 1702 C C . VAL A 1 217 ? -7.015 16.380 3.411 1.00 56.06 217 VAL A C 1
ATOM 1704 O O . VAL A 1 217 ? -6.691 15.652 2.474 1.00 56.06 217 VAL A O 1
ATOM 1707 N N . GLY A 1 218 ? -7.656 17.540 3.223 1.00 57.81 218 GLY A N 1
ATOM 1708 C CA . GLY A 1 218 ? -7.969 18.061 1.890 1.00 57.81 218 GLY A CA 1
ATOM 1709 C C . GLY A 1 218 ? -6.717 18.329 1.046 1.00 57.81 218 GLY A C 1
ATOM 1710 O O . GLY A 1 218 ? -6.705 18.010 -0.142 1.00 57.81 218 GLY A O 1
ATOM 1711 N N . ALA A 1 219 ? -5.650 18.848 1.662 1.00 57.03 219 ALA A N 1
ATOM 1712 C CA . ALA A 1 219 ? -4.368 19.062 0.995 1.00 57.03 219 ALA A CA 1
ATOM 1713 C C . ALA A 1 219 ? -3.678 17.740 0.608 1.00 57.03 219 ALA A C 1
ATOM 1715 O O . ALA A 1 219 ? -3.166 17.628 -0.503 1.00 57.03 219 ALA A O 1
ATOM 1716 N N . ILE A 1 220 ? -3.716 16.724 1.478 1.00 56.94 220 ILE A N 1
ATOM 1717 C CA . ILE A 1 220 ? -3.101 15.407 1.224 1.00 56.94 220 ILE A CA 1
ATOM 1718 C C . ILE A 1 220 ? -3.826 14.639 0.103 1.00 56.94 220 ILE A C 1
ATOM 1720 O O . ILE A 1 220 ? -3.185 13.996 -0.725 1.00 56.94 220 ILE A O 1
ATOM 1724 N N . GLN A 1 221 ? -5.159 14.715 0.020 1.00 55.38 221 GLN A N 1
ATOM 1725 C CA . GLN A 1 221 ? -5.903 14.071 -1.074 1.00 55.38 221 GLN A CA 1
ATOM 1726 C C . GLN A 1 221 ? -5.684 14.761 -2.430 1.00 55.38 221 GLN A C 1
ATOM 1728 O O . GLN A 1 221 ? -5.644 14.083 -3.456 1.00 55.38 221 GLN A O 1
ATOM 1733 N N . ALA A 1 222 ? -5.520 16.088 -2.457 1.00 56.75 222 ALA A N 1
ATOM 1734 C CA . ALA A 1 222 ? -5.271 16.826 -3.696 1.00 56.75 222 ALA A CA 1
ATOM 1735 C C . ALA A 1 222 ? -3.882 16.527 -4.290 1.00 56.75 222 ALA A C 1
ATOM 1737 O O . ALA A 1 222 ? -3.741 16.414 -5.509 1.00 56.75 222 ALA A O 1
ATOM 1738 N N . THR A 1 223 ? -2.861 16.349 -3.445 1.00 55.09 223 THR A N 1
ATOM 1739 C CA . THR A 1 223 ? -1.508 16.009 -3.907 1.00 55.09 223 THR A CA 1
ATOM 1740 C C . THR A 1 223 ? -1.424 14.582 -4.451 1.00 55.09 223 THR A C 1
ATOM 1742 O O . THR A 1 223 ? -0.758 14.369 -5.463 1.00 55.09 223 THR A O 1
ATOM 1745 N N . ALA A 1 224 ? -2.152 13.621 -3.871 1.00 52.34 224 ALA A N 1
ATOM 1746 C CA . ALA A 1 224 ? -2.164 12.231 -4.341 1.00 52.34 224 ALA A CA 1
ATOM 1747 C C . ALA A 1 224 ? -2.705 12.079 -5.781 1.00 52.34 224 ALA A C 1
ATOM 1749 O O . ALA A 1 224 ? -2.105 11.378 -6.598 1.00 52.34 224 ALA A O 1
ATOM 1750 N N . VAL A 1 225 ? -3.790 12.784 -6.127 1.00 53.91 225 VAL A N 1
ATOM 1751 C CA . VAL A 1 225 ? -4.374 12.752 -7.486 1.00 53.91 225 VAL A CA 1
ATOM 1752 C C . VAL A 1 225 ? -3.474 13.469 -8.502 1.00 53.91 225 VAL A C 1
ATOM 1754 O O . VAL A 1 225 ? -3.316 13.001 -9.631 1.00 53.91 225 VAL A O 1
ATOM 1757 N N . GLY A 1 226 ? -2.824 14.568 -8.100 1.00 59.44 226 GLY A N 1
ATOM 1758 C CA . GLY A 1 226 ? -1.899 15.314 -8.960 1.00 59.44 226 GLY A CA 1
ATOM 1759 C C . GLY A 1 226 ? -0.646 14.517 -9.341 1.00 59.44 226 GLY A C 1
ATOM 1760 O O . GLY A 1 226 ? -0.246 14.515 -10.506 1.00 59.44 226 GLY A O 1
ATOM 1761 N N . TYR A 1 227 ? -0.061 13.784 -8.388 1.00 58.88 227 TYR A N 1
ATOM 1762 C CA . TYR A 1 227 ? 1.113 12.944 -8.646 1.00 58.88 227 TYR A CA 1
ATOM 1763 C C . TYR A 1 227 ? 0.796 11.739 -9.543 1.00 58.88 227 TYR A C 1
ATOM 1765 O O . TYR A 1 227 ? 1.592 11.421 -10.426 1.00 58.88 227 TYR A O 1
ATOM 1773 N N . GLY A 1 228 ? -0.368 11.099 -9.376 1.00 58.50 228 GLY A N 1
ATOM 1774 C CA . GLY A 1 228 ? -0.769 9.953 -10.203 1.00 58.50 228 GLY A CA 1
ATOM 1775 C C . GLY A 1 228 ? -0.922 10.309 -11.685 1.00 58.50 228 GLY A C 1
ATOM 1776 O O . GLY A 1 228 ? -0.379 9.627 -12.553 1.00 58.50 228 GLY A O 1
ATOM 1777 N N . ILE A 1 229 ? -1.591 11.427 -11.982 1.00 66.06 229 ILE A N 1
ATOM 1778 C CA . ILE A 1 229 ? -1.758 11.916 -13.360 1.00 66.06 229 ILE A CA 1
ATOM 1779 C C . ILE A 1 229 ? -0.409 12.381 -13.935 1.00 66.06 229 ILE A C 1
ATOM 1781 O O . ILE A 1 229 ? -0.101 12.107 -15.097 1.00 66.06 229 ILE A O 1
ATOM 1785 N N . GLY A 1 230 ? 0.433 13.021 -13.117 1.00 69.25 230 GLY A N 1
ATOM 1786 C CA . GLY A 1 230 ? 1.772 13.449 -13.524 1.00 69.25 230 GLY A CA 1
ATOM 1787 C C . GLY A 1 230 ? 2.672 12.280 -13.928 1.00 69.25 230 GLY A C 1
ATOM 1788 O O . GLY A 1 230 ? 3.292 12.314 -14.984 1.00 69.25 230 GLY A O 1
ATOM 1789 N N . ILE A 1 231 ? 2.702 11.200 -13.145 1.00 76.12 231 ILE A N 1
ATOM 1790 C CA . ILE A 1 231 ? 3.554 10.039 -13.442 1.00 76.12 231 ILE A CA 1
ATOM 1791 C C . ILE A 1 231 ? 3.075 9.306 -14.703 1.00 76.12 231 ILE A C 1
ATOM 1793 O O . ILE A 1 231 ? 3.891 8.977 -15.562 1.00 76.12 231 ILE A O 1
ATOM 1797 N N . VAL A 1 232 ? 1.764 9.103 -14.871 1.00 73.56 232 VAL A N 1
ATOM 1798 C CA . VAL A 1 232 ? 1.215 8.429 -16.063 1.00 73.56 232 VAL A CA 1
ATOM 1799 C C . VAL A 1 232 ? 1.482 9.237 -17.335 1.00 73.56 232 VAL A C 1
ATOM 1801 O O . VAL A 1 232 ? 1.858 8.673 -18.362 1.00 73.56 232 VAL A O 1
ATOM 1804 N N . THR A 1 233 ? 1.342 10.563 -17.271 1.00 77.38 233 THR A N 1
ATOM 1805 C CA . THR A 1 233 ? 1.640 11.438 -18.415 1.00 77.38 233 THR A CA 1
ATOM 1806 C C . THR A 1 233 ? 3.136 11.482 -18.730 1.00 77.38 233 THR A C 1
ATOM 1808 O O . THR A 1 233 ? 3.499 11.384 -19.899 1.00 77.38 233 THR A O 1
ATOM 1811 N N . LEU A 1 234 ? 4.012 11.534 -17.721 1.00 79.62 234 LEU A N 1
ATOM 1812 C CA . LEU A 1 234 ? 5.466 11.480 -17.911 1.00 79.62 234 LEU A CA 1
ATOM 1813 C C . LEU A 1 234 ? 5.929 10.155 -18.527 1.00 79.62 234 LEU A C 1
ATOM 1815 O O . LEU A 1 234 ? 6.724 10.169 -19.467 1.00 79.62 234 LEU A O 1
ATOM 1819 N N . ILE A 1 235 ? 5.402 9.021 -18.056 1.00 80.88 235 ILE A N 1
ATOM 1820 C CA . ILE A 1 235 ? 5.695 7.701 -18.635 1.00 80.88 235 ILE A CA 1
ATOM 1821 C C . ILE A 1 235 ? 5.190 7.632 -20.083 1.00 80.88 235 ILE A C 1
ATOM 1823 O O . ILE A 1 235 ? 5.913 7.167 -20.963 1.00 80.88 235 ILE A O 1
ATOM 1827 N N . GLY A 1 236 ? 3.988 8.148 -20.358 1.00 83.38 236 GLY A N 1
ATOM 1828 C CA . GLY A 1 236 ? 3.448 8.222 -21.717 1.00 83.38 236 GLY A CA 1
ATOM 1829 C C . GLY A 1 236 ? 4.331 9.042 -22.662 1.00 83.38 236 GLY A C 1
ATOM 1830 O O . GLY A 1 236 ? 4.638 8.592 -23.764 1.00 83.38 236 GLY A O 1
ATOM 1831 N N . ILE A 1 237 ? 4.802 10.210 -22.218 1.00 88.44 237 ILE A N 1
ATOM 1832 C CA . ILE A 1 237 ? 5.715 11.062 -22.994 1.00 88.44 237 ILE A CA 1
ATOM 1833 C C . ILE A 1 237 ? 7.050 10.346 -23.235 1.00 88.44 237 ILE A C 1
ATOM 1835 O O . ILE A 1 237 ? 7.540 10.344 -24.364 1.00 88.44 237 ILE A O 1
ATOM 1839 N N . ALA A 1 238 ? 7.619 9.695 -22.218 1.00 87.94 238 ALA A N 1
ATOM 1840 C CA . ALA A 1 238 ? 8.871 8.954 -22.354 1.00 87.94 238 ALA A CA 1
ATOM 1841 C C . ALA A 1 238 ? 8.762 7.817 -23.387 1.00 87.94 238 ALA A C 1
ATOM 1843 O O . ALA A 1 238 ? 9.640 7.677 -24.238 1.00 87.94 238 ALA A O 1
ATOM 1844 N N . LEU A 1 239 ? 7.663 7.053 -23.377 1.00 89.12 239 LEU A N 1
ATOM 1845 C CA . LEU A 1 239 ? 7.414 6.000 -24.368 1.00 89.12 239 LEU A CA 1
ATOM 1846 C C . LEU A 1 239 ? 7.296 6.559 -25.791 1.00 89.12 239 LEU A C 1
ATOM 1848 O O . LEU A 1 239 ? 7.865 5.989 -26.720 1.00 89.12 239 LEU A O 1
ATOM 1852 N N . ILE A 1 240 ? 6.615 7.695 -25.968 1.00 91.88 240 ILE A N 1
ATOM 1853 C CA . ILE A 1 240 ? 6.510 8.364 -27.273 1.00 91.88 240 ILE A CA 1
ATOM 1854 C C . ILE A 1 240 ? 7.896 8.784 -27.777 1.00 91.88 240 ILE A C 1
ATOM 1856 O O . ILE A 1 240 ? 8.223 8.550 -28.940 1.00 91.88 240 ILE A O 1
ATOM 1860 N N . VAL A 1 241 ? 8.733 9.359 -26.910 1.00 93.31 241 VAL A N 1
ATOM 1861 C CA . VAL A 1 241 ? 10.102 9.762 -27.265 1.00 93.31 241 VAL A CA 1
ATOM 1862 C C . VAL A 1 241 ? 10.948 8.554 -27.675 1.00 93.31 241 VAL A C 1
ATOM 1864 O O . VAL A 1 241 ? 11.629 8.615 -28.697 1.00 93.31 241 VAL A O 1
ATOM 1867 N N . ILE A 1 242 ? 10.864 7.437 -26.946 1.00 91.69 242 ILE A N 1
ATOM 1868 C CA . ILE A 1 242 ? 11.576 6.194 -27.286 1.00 91.69 242 ILE A CA 1
ATOM 1869 C C . ILE A 1 242 ? 11.158 5.680 -28.670 1.00 91.69 242 ILE A C 1
ATOM 1871 O O . ILE A 1 242 ? 12.014 5.325 -29.481 1.00 91.69 242 ILE A O 1
ATOM 1875 N N . VAL A 1 243 ? 9.858 5.689 -28.978 1.00 91.75 243 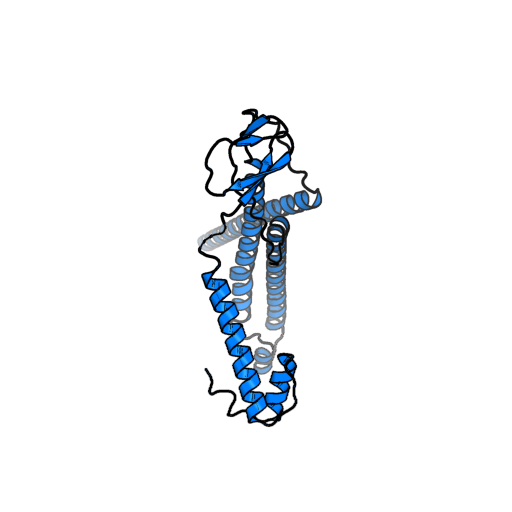VA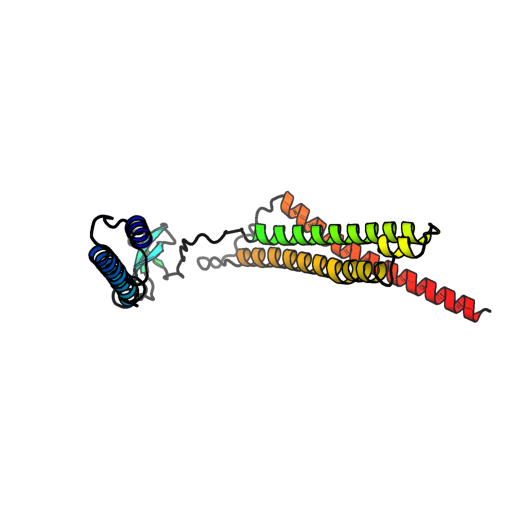L A N 1
ATOM 1876 C CA . VAL A 1 243 ? 9.347 5.275 -30.294 1.00 91.75 243 VAL A CA 1
ATOM 1877 C C . VAL A 1 243 ? 9.851 6.201 -31.404 1.00 91.75 243 VAL A C 1
ATOM 1879 O O . VAL A 1 243 ? 10.270 5.718 -32.453 1.00 91.75 243 VAL A O 1
ATOM 1882 N N . LEU A 1 244 ? 9.871 7.519 -31.182 1.00 91.94 244 LEU A N 1
ATOM 1883 C CA . LEU A 1 244 ? 10.395 8.478 -32.163 1.00 91.94 244 LEU A CA 1
ATOM 1884 C C . LEU A 1 244 ? 11.890 8.279 -32.431 1.00 91.94 244 LEU A C 1
ATOM 1886 O O . LEU A 1 244 ? 12.315 8.330 -33.585 1.00 91.94 244 LEU A O 1
ATOM 1890 N N . ILE A 1 245 ? 12.677 8.012 -31.386 1.00 94.31 245 ILE A N 1
ATOM 1891 C CA . ILE A 1 245 ? 14.102 7.688 -31.517 1.00 94.31 245 ILE A CA 1
ATOM 1892 C C . ILE A 1 245 ? 14.277 6.404 -32.334 1.00 94.31 245 ILE A C 1
ATOM 1894 O O . ILE A 1 245 ? 15.087 6.372 -33.257 1.00 94.31 245 ILE A O 1
ATOM 1898 N N . PHE A 1 246 ? 13.485 5.368 -32.054 1.00 93.56 246 PHE A N 1
ATOM 1899 C CA . PHE A 1 246 ? 13.535 4.113 -32.800 1.00 93.56 246 PHE A CA 1
ATOM 1900 C C . PHE A 1 246 ? 13.194 4.304 -34.287 1.00 93.56 246 PHE A C 1
ATOM 1902 O O . PHE A 1 246 ? 13.906 3.803 -35.155 1.00 93.56 246 PHE A O 1
ATOM 1909 N N . VAL A 1 247 ? 12.159 5.090 -34.600 1.00 93.62 247 VAL A N 1
ATOM 1910 C CA . VAL A 1 247 ? 11.795 5.427 -35.987 1.00 93.62 247 VAL A CA 1
ATOM 1911 C C . VAL A 1 247 ? 12.911 6.207 -36.686 1.00 93.62 247 VAL A C 1
ATOM 1913 O O . VAL A 1 247 ? 13.230 5.904 -37.834 1.00 93.62 247 VAL A O 1
ATOM 1916 N N . LEU A 1 248 ? 13.547 7.170 -36.010 1.00 92.56 248 LEU A N 1
ATOM 1917 C CA . LEU A 1 248 ? 14.697 7.896 -36.558 1.00 92.56 248 LEU A CA 1
ATOM 1918 C C . LEU A 1 248 ? 15.867 6.963 -36.881 1.00 92.56 248 LEU A C 1
ATOM 1920 O O . LEU A 1 248 ? 16.457 7.082 -37.951 1.00 92.56 248 LEU A O 1
ATOM 1924 N N . ILE A 1 249 ? 16.172 6.011 -35.996 1.00 92.81 249 ILE A N 1
ATOM 1925 C CA . ILE A 1 249 ? 17.221 5.010 -36.228 1.00 92.81 249 ILE A CA 1
ATOM 1926 C C . ILE A 1 249 ? 16.893 4.159 -37.463 1.00 92.81 249 ILE A C 1
ATOM 1928 O O . ILE A 1 249 ? 17.770 3.951 -38.298 1.00 92.81 249 ILE A O 1
ATOM 1932 N N . LEU A 1 250 ? 15.639 3.721 -37.628 1.00 93.25 250 LEU A N 1
ATOM 1933 C CA . LEU A 1 250 ? 15.214 2.966 -38.814 1.00 93.25 250 LEU A CA 1
ATOM 1934 C C . LEU A 1 250 ? 15.324 3.782 -40.108 1.00 93.25 250 LEU A C 1
ATOM 1936 O O . LEU A 1 250 ? 15.738 3.242 -41.130 1.00 93.25 250 LEU A O 1
ATOM 1940 N N . LEU A 1 251 ? 14.986 5.073 -40.076 1.00 92.00 251 LEU A N 1
ATOM 1941 C CA . LEU A 1 251 ? 15.128 5.958 -41.236 1.00 92.00 251 LEU A CA 1
ATOM 1942 C C . LEU A 1 251 ? 16.596 6.173 -41.616 1.00 92.00 251 LEU A C 1
ATOM 1944 O O . LEU A 1 251 ? 16.925 6.151 -42.799 1.00 92.00 251 LEU A O 1
ATOM 1948 N N . ILE A 1 252 ? 17.478 6.338 -40.626 1.00 93.38 252 ILE A N 1
ATOM 1949 C CA . ILE A 1 252 ? 18.923 6.449 -40.857 1.00 93.38 252 ILE A CA 1
ATOM 1950 C C . ILE A 1 252 ? 19.462 5.138 -41.439 1.00 93.38 252 ILE A C 1
ATOM 1952 O O . ILE A 1 252 ? 20.180 5.169 -42.435 1.00 93.38 252 ILE A O 1
ATOM 1956 N N . ALA A 1 253 ? 19.069 3.991 -40.880 1.00 89.00 253 ALA A N 1
ATOM 1957 C CA . ALA A 1 253 ? 19.476 2.676 -41.369 1.00 89.00 253 ALA A CA 1
ATOM 1958 C C . ALA A 1 253 ? 18.957 2.369 -42.783 1.00 89.00 253 ALA A C 1
ATOM 1960 O O . ALA A 1 253 ? 19.624 1.666 -43.526 1.00 89.00 253 ALA A O 1
ATOM 1961 N N . ALA A 1 254 ? 17.795 2.903 -43.171 1.00 88.81 254 ALA A N 1
ATOM 1962 C CA . ALA A 1 254 ? 17.262 2.777 -44.529 1.00 88.81 254 ALA A CA 1
ATOM 1963 C C . ALA A 1 254 ? 17.910 3.746 -45.539 1.00 88.81 254 ALA A C 1
ATOM 1965 O O . ALA A 1 254 ? 17.710 3.595 -46.743 1.00 88.81 254 ALA A O 1
ATOM 1966 N N . SER A 1 255 ? 18.631 4.764 -45.056 1.00 87.06 255 SER A N 1
ATOM 1967 C CA . SER A 1 255 ? 19.330 5.755 -45.887 1.00 87.06 255 SER A CA 1
ATOM 1968 C C . SER A 1 255 ? 20.795 5.407 -46.185 1.00 87.06 255 SER A C 1
ATOM 1970 O O . SER A 1 255 ? 21.405 6.067 -47.027 1.00 87.06 255 SER A O 1
ATOM 1972 N N . TYR A 1 256 ? 21.336 4.394 -45.501 1.00 75.25 256 TYR A N 1
ATOM 1973 C CA . TYR A 1 256 ? 22.663 3.806 -45.712 1.00 75.25 256 TYR A CA 1
ATOM 1974 C C . TYR A 1 256 ? 22.555 2.506 -46.511 1.00 75.25 256 TYR A C 1
ATOM 1976 O O . TYR A 1 256 ? 23.480 2.250 -47.314 1.00 75.25 256 TYR A O 1
#